Protein AF-A0A257JF75-F1 (afdb_monomer_lite)

Structure (mmCIF, N/CA/C/O backbone):
data_AF-A0A257JF75-F1
#
_entry.id   AF-A0A257JF75-F1
#
loop_
_atom_site.group_PDB
_atom_site.id
_atom_site.type_symbol
_atom_site.label_atom_id
_atom_site.label_alt_id
_atom_site.label_comp_id
_atom_site.label_asym_id
_atom_site.label_entity_id
_atom_site.label_seq_id
_atom_site.pdbx_PDB_ins_code
_atom_site.Cartn_x
_atom_site.Cartn_y
_atom_site.Cartn_z
_atom_site.occupancy
_atom_site.B_iso_or_equiv
_atom_site.auth_seq_id
_atom_site.auth_comp_id
_atom_site.auth_asym_id
_atom_site.auth_atom_id
_atom_site.pdbx_PDB_model_num
ATOM 1 N N . MET A 1 1 ? -31.091 33.908 12.632 1.00 46.59 1 MET A N 1
ATOM 2 C CA . MET A 1 1 ? -30.010 32.955 12.938 1.00 46.59 1 MET A CA 1
ATOM 3 C C . MET A 1 1 ? -30.654 31.590 13.005 1.00 46.59 1 MET A C 1
ATOM 5 O O . MET A 1 1 ? -31.355 31.307 13.962 1.00 46.59 1 MET A O 1
ATOM 9 N N . THR A 1 2 ? -30.574 30.839 11.915 1.00 43.75 2 THR A N 1
ATOM 10 C CA . THR A 1 2 ? -31.009 29.443 11.851 1.00 43.75 2 THR A CA 1
ATOM 11 C C . THR A 1 2 ? -29.825 28.595 12.285 1.00 43.75 2 THR A C 1
ATOM 13 O O . THR A 1 2 ? -28.840 28.519 11.557 1.00 43.75 2 THR A O 1
ATOM 16 N N . ASP A 1 3 ? -29.907 28.033 13.489 1.00 48.12 3 ASP A N 1
ATOM 17 C CA . ASP A 1 3 ? -28.997 26.986 13.944 1.00 48.12 3 ASP A CA 1
ATOM 18 C C . ASP A 1 3 ? -29.261 25.740 13.095 1.00 48.12 3 ASP A C 1
ATOM 20 O O . ASP A 1 3 ? -30.280 25.063 13.254 1.00 48.12 3 ASP A O 1
ATOM 24 N N . GLU A 1 4 ? -28.373 25.468 12.141 1.00 48.59 4 GLU A N 1
ATOM 25 C CA . GLU A 1 4 ? -28.354 24.182 11.454 1.00 48.59 4 GLU A CA 1
ATOM 26 C C . GLU A 1 4 ? -28.012 23.082 12.472 1.00 48.59 4 GLU A C 1
ATOM 28 O O . GLU A 1 4 ? -27.071 23.234 13.262 1.00 48.59 4 GLU A O 1
ATOM 33 N N . PRO A 1 5 ? -28.757 21.964 12.493 1.00 50.00 5 PRO A N 1
ATOM 34 C CA . PRO A 1 5 ? -28.427 20.851 13.361 1.00 50.00 5 PRO A CA 1
ATOM 35 C C . PRO A 1 5 ? -27.085 20.272 12.913 1.00 50.00 5 PRO A C 1
ATOM 37 O O . PRO A 1 5 ? -26.955 19.761 11.805 1.00 50.00 5 PRO A O 1
ATOM 40 N N . SER A 1 6 ? -26.088 20.352 13.797 1.00 49.84 6 SER A N 1
ATOM 41 C CA . SER A 1 6 ? -24.814 19.648 13.668 1.00 49.84 6 SER A CA 1
ATOM 42 C C . SER A 1 6 ? -25.093 18.160 13.434 1.00 49.84 6 SER A C 1
ATOM 44 O O . SER A 1 6 ? -25.426 17.422 14.367 1.00 49.84 6 SER A O 1
ATOM 46 N N . GLU A 1 7 ? -25.001 17.724 12.176 1.00 47.03 7 GLU A N 1
ATOM 47 C CA . GLU A 1 7 ? -25.018 16.313 11.810 1.00 47.03 7 GLU A CA 1
ATOM 48 C C . GLU A 1 7 ? -23.862 15.642 12.546 1.00 47.03 7 GLU A C 1
ATOM 50 O O . GLU A 1 7 ? -22.682 15.878 12.272 1.00 47.03 7 GLU A O 1
ATOM 55 N N . LYS A 1 8 ? -24.201 14.825 13.546 1.00 47.47 8 LYS A N 1
ATOM 56 C CA . LYS A 1 8 ? -23.214 13.971 14.196 1.00 47.47 8 LYS A CA 1
ATOM 57 C C . LYS A 1 8 ? -22.633 13.066 13.109 1.00 47.47 8 LYS A C 1
ATOM 59 O O . LYS A 1 8 ? -23.419 12.415 12.418 1.00 47.47 8 LYS A O 1
ATOM 64 N N . PRO A 1 9 ? -21.300 13.006 12.950 1.00 53.16 9 PRO A N 1
ATOM 65 C CA . PRO A 1 9 ? -20.694 12.193 11.910 1.00 53.16 9 PRO A CA 1
ATOM 66 C C . PRO A 1 9 ? -21.186 10.752 12.039 1.00 53.16 9 PRO A C 1
ATOM 68 O O . PRO A 1 9 ? -21.280 10.218 13.151 1.00 53.16 9 PRO A O 1
ATOM 71 N N . ALA A 1 10 ? -21.530 10.145 10.900 1.00 60.12 10 ALA A N 1
ATOM 72 C CA . ALA A 1 10 ? -21.971 8.760 10.839 1.00 60.12 10 ALA A CA 1
ATOM 73 C C . ALA A 1 10 ? -20.989 7.871 11.614 1.00 60.12 10 ALA A C 1
ATOM 75 O O . ALA A 1 10 ? -19.767 7.984 11.476 1.00 60.12 10 ALA A O 1
ATOM 76 N N . ARG A 1 11 ? -21.531 7.016 12.485 1.00 61.72 11 ARG A N 1
ATOM 77 C CA . ARG A 1 11 ? -20.733 6.147 13.351 1.00 61.72 11 ARG A CA 1
ATOM 78 C C . ARG A 1 11 ? -1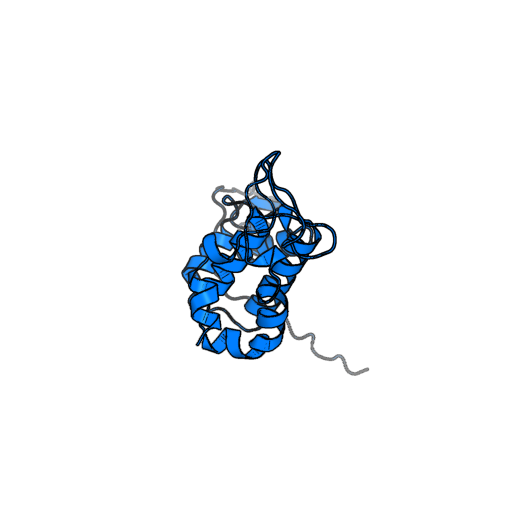9.921 5.211 12.452 1.00 61.72 11 ARG A C 1
ATOM 80 O O . ARG A 1 11 ? -20.513 4.453 11.687 1.00 61.72 11 ARG A O 1
ATOM 87 N N . LYS A 1 12 ? -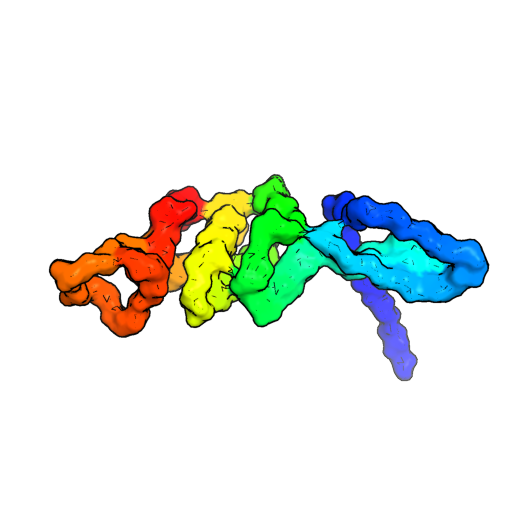18.587 5.292 12.514 1.00 66.69 12 LYS A N 1
ATOM 88 C CA . LYS A 1 12 ? -17.709 4.405 11.738 1.00 66.69 12 LYS A CA 1
ATOM 89 C C . LYS A 1 12 ? -18.046 2.934 12.047 1.00 66.69 12 LYS A C 1
ATOM 91 O O . LYS A 1 12 ? -18.327 2.631 13.212 1.00 66.69 12 LYS A O 1
ATOM 96 N N . PRO A 1 13 ? -18.021 2.036 11.045 1.00 70.44 13 PRO A N 1
ATOM 97 C CA . PRO A 1 13 ? -18.203 0.611 11.284 1.00 70.44 13 PRO A CA 1
ATOM 98 C C . PRO A 1 13 ? -17.115 0.092 12.234 1.00 70.44 13 PRO A C 1
ATOM 100 O O . PRO A 1 13 ? -15.938 0.401 12.056 1.00 70.44 13 PRO A O 1
ATOM 103 N N . ASP A 1 14 ? -17.508 -0.676 13.253 1.00 81.50 14 ASP A N 1
ATOM 104 C CA . ASP A 1 14 ? -16.561 -1.318 14.172 1.00 81.50 14 ASP A CA 1
ATOM 105 C C . ASP A 1 14 ? -15.934 -2.532 13.480 1.00 81.50 14 ASP A C 1
ATOM 107 O O . ASP A 1 14 ? -16.605 -3.536 13.250 1.00 81.50 14 ASP A O 1
ATOM 111 N N . ARG A 1 15 ? -14.641 -2.436 13.159 1.00 87.50 15 ARG A N 1
ATOM 112 C CA . ARG A 1 15 ? -13.860 -3.514 12.529 1.00 87.50 15 ARG A CA 1
ATOM 113 C C . ARG A 1 15 ? -13.386 -4.583 13.525 1.00 87.50 15 ARG A C 1
ATOM 115 O O . ARG A 1 15 ? -12.652 -5.489 13.149 1.00 87.50 15 ARG A O 1
ATOM 122 N N . GLY A 1 16 ? -13.776 -4.482 14.800 1.00 86.06 16 GLY A N 1
ATOM 123 C CA . GLY A 1 16 ? -13.513 -5.498 15.822 1.00 86.06 16 GLY A CA 1
ATOM 124 C C . GLY A 1 16 ? -12.146 -5.398 16.504 1.00 86.06 16 GLY A C 1
ATOM 125 O O . GLY A 1 16 ? -11.830 -6.233 17.350 1.00 86.06 16 GLY A O 1
ATOM 126 N N . PHE A 1 17 ? -11.340 -4.376 16.204 1.00 89.00 17 PHE A N 1
ATOM 127 C CA . PHE A 1 17 ? -10.050 -4.172 16.866 1.00 89.00 17 PHE A CA 1
ATOM 128 C C . PHE A 1 17 ? -10.221 -3.844 18.349 1.00 89.00 17 PHE A C 1
ATOM 130 O O . PHE A 1 17 ? -11.050 -3.010 18.727 1.00 89.00 17 PHE A O 1
ATOM 137 N N . ARG A 1 18 ? -9.419 -4.489 19.197 1.00 87.50 18 ARG A N 1
ATOM 138 C CA . ARG A 1 18 ? -9.381 -4.271 20.647 1.00 87.50 18 ARG A CA 1
ATOM 139 C C . ARG A 1 18 ? -7.924 -4.187 21.100 1.00 87.50 18 ARG A C 1
ATOM 141 O O . ARG A 1 18 ? -7.114 -4.943 20.568 1.00 87.50 18 ARG A O 1
ATOM 148 N N . PRO A 1 19 ? -7.581 -3.312 22.059 1.00 83.88 19 PRO A N 1
ATOM 149 C CA . PRO A 1 19 ? -6.217 -3.224 22.551 1.00 83.88 19 PRO A CA 1
ATOM 150 C C . PRO A 1 19 ? -5.821 -4.546 23.209 1.00 83.88 19 PRO A C 1
ATOM 152 O O . PRO A 1 19 ? -6.592 -5.143 23.960 1.00 83.88 19 PRO A O 1
ATOM 155 N N . SER A 1 20 ? -4.593 -4.984 22.957 1.00 83.12 20 SER A N 1
ATOM 156 C CA . SER A 1 20 ? -4.006 -6.159 23.617 1.00 83.12 20 SER A CA 1
ATOM 157 C C . SER A 1 20 ? -3.711 -5.933 25.108 1.00 83.12 20 SER A C 1
ATOM 159 O O . SER A 1 20 ? -3.451 -6.884 25.846 1.00 83.12 20 SER A O 1
ATOM 161 N N . VAL A 1 21 ? -3.761 -4.680 25.568 1.00 79.88 21 VAL A N 1
ATOM 162 C CA . VAL A 1 21 ? -3.482 -4.289 26.950 1.00 79.88 21 VAL A CA 1
ATOM 163 C C . VAL A 1 21 ? -4.780 -4.191 27.749 1.00 79.88 21 VAL A C 1
ATOM 165 O O . VAL A 1 21 ? -5.669 -3.407 27.421 1.00 79.88 21 VAL A O 1
ATOM 168 N N . ASN A 1 22 ? -4.848 -4.925 28.860 1.00 77.50 22 ASN A N 1
ATOM 169 C CA . ASN A 1 22 ? -5.899 -4.759 29.861 1.00 77.50 22 ASN A CA 1
ATOM 170 C C . ASN A 1 22 ? -5.624 -3.502 30.696 1.00 77.50 22 ASN A C 1
ATOM 172 O O . ASN A 1 22 ? -4.945 -3.559 31.722 1.00 77.50 22 ASN A O 1
ATOM 176 N N . TYR A 1 23 ? -6.129 -2.354 30.242 1.00 78.06 23 TYR A N 1
ATOM 177 C CA . TYR A 1 23 ? -6.069 -1.118 31.016 1.00 78.06 23 TYR A CA 1
ATOM 178 C C . TYR A 1 23 ? -7.174 -1.095 32.079 1.00 78.06 23 TYR A C 1
ATOM 180 O O . TYR A 1 23 ? -8.361 -1.141 31.755 1.00 78.06 23 TYR A O 1
ATOM 188 N N . ILE A 1 24 ? -6.782 -1.000 33.351 1.00 77.38 24 ILE A N 1
ATOM 189 C CA . ILE A 1 24 ? -7.700 -0.816 34.479 1.00 77.38 24 ILE A CA 1
ATOM 190 C C . ILE A 1 24 ? -7.573 0.633 34.937 1.00 77.38 24 ILE A C 1
ATOM 192 O O . ILE A 1 24 ? -6.522 1.051 35.427 1.00 77.38 24 ILE A O 1
ATOM 196 N N . GLN A 1 25 ? -8.644 1.405 34.765 1.00 75.94 25 GLN A N 1
ATOM 197 C CA . GLN A 1 25 ? -8.697 2.772 35.265 1.00 75.94 25 GLN A CA 1
ATOM 198 C C . GLN A 1 25 ? -8.704 2.751 36.806 1.00 75.94 25 GLN A C 1
ATOM 200 O O . GLN A 1 25 ? -9.521 2.030 37.383 1.00 75.94 25 GLN A O 1
ATOM 205 N N . PRO A 1 26 ? -7.831 3.522 37.488 1.00 76.75 26 PRO A N 1
ATOM 206 C CA . PRO A 1 26 ? -7.835 3.593 38.945 1.00 76.75 26 PRO A CA 1
ATOM 207 C C . PRO A 1 26 ? -9.199 4.027 39.482 1.00 76.75 26 PRO A C 1
ATOM 209 O O . PRO A 1 26 ? -9.820 4.953 38.951 1.00 76.75 26 PRO A O 1
ATOM 212 N N . GLU A 1 27 ? -9.652 3.370 40.546 1.00 69.50 27 GLU A N 1
ATOM 213 C CA . GLU A 1 27 ? -10.948 3.633 41.168 1.00 69.50 27 GLU A CA 1
ATOM 214 C C . GLU A 1 27 ? -11.051 5.105 41.614 1.00 69.50 27 GLU A C 1
ATOM 216 O O . GLU A 1 27 ? -10.132 5.657 42.219 1.00 69.50 27 GLU A O 1
ATOM 221 N N . GLY A 1 28 ? -12.145 5.780 41.244 1.00 69.00 28 GLY A N 1
ATOM 222 C CA . GLY A 1 28 ? -12.350 7.213 41.505 1.00 69.00 28 GLY A CA 1
ATOM 223 C C . GLY A 1 28 ? -11.698 8.173 40.497 1.00 69.00 28 GLY A C 1
ATOM 224 O O . GLY A 1 28 ? -11.904 9.386 40.588 1.00 69.00 28 GLY A O 1
ATOM 225 N N . SER A 1 29 ? -10.958 7.670 39.503 1.00 68.38 29 SER A N 1
ATOM 226 C CA . SER A 1 29 ? -10.410 8.499 38.427 1.00 68.38 29 SER A CA 1
ATOM 227 C C . SER A 1 29 ? -11.516 8.994 37.489 1.00 68.38 29 SER A C 1
ATOM 229 O O . SER A 1 29 ? -12.215 8.210 36.853 1.00 68.38 29 SER A O 1
ATOM 231 N N . LYS A 1 30 ? -11.634 10.320 37.357 1.00 70.31 30 LYS A N 1
ATOM 232 C CA . LYS A 1 30 ? -12.393 10.992 36.281 1.00 70.31 30 LYS A CA 1
ATOM 233 C C . LYS A 1 30 ? -11.517 11.304 35.060 1.00 70.31 30 LYS A C 1
ATOM 235 O O . LYS A 1 30 ? -11.934 12.044 34.173 1.00 70.31 30 LYS A O 1
ATOM 240 N N . GLY A 1 31 ? -10.271 10.827 35.057 1.00 74.38 31 GLY A N 1
ATOM 241 C CA . GLY A 1 31 ? -9.300 11.127 34.012 1.00 74.38 31 GLY A CA 1
ATOM 242 C C . GLY A 1 31 ? -9.662 10.467 32.684 1.00 74.38 31 GLY A C 1
ATOM 243 O O . GLY A 1 31 ? -10.245 9.386 32.656 1.00 74.38 31 GLY A O 1
ATOM 244 N N . LYS A 1 32 ? -9.280 11.113 31.582 1.00 82.69 32 LYS A N 1
ATOM 245 C CA . LYS A 1 32 ? -9.260 10.495 30.255 1.00 82.69 32 LYS A CA 1
ATOM 246 C C . LYS A 1 32 ? -7.888 9.880 30.040 1.00 82.69 32 LYS A C 1
ATOM 248 O O . LYS A 1 32 ? -6.885 10.583 30.156 1.00 82.69 32 LYS A O 1
ATOM 253 N N . SER A 1 33 ? -7.842 8.594 29.724 1.00 85.81 33 SER A N 1
ATOM 254 C CA . SER A 1 33 ? -6.594 7.901 29.406 1.00 85.81 33 SER A CA 1
ATOM 255 C C . SER A 1 33 ? -6.575 7.504 27.943 1.00 85.81 33 SER A C 1
ATOM 257 O O . SER A 1 33 ? -7.562 6.994 27.422 1.00 85.81 33 SER A O 1
ATOM 259 N N . LEU A 1 34 ? -5.445 7.758 27.288 1.00 88.62 34 LEU A N 1
ATOM 260 C CA . LEU A 1 34 ? -5.224 7.428 25.888 1.00 88.62 34 LEU A CA 1
ATOM 261 C C . LEU A 1 34 ? -4.286 6.223 25.807 1.00 88.62 34 LEU A C 1
ATOM 263 O O . LEU A 1 34 ? -3.208 6.236 26.399 1.00 88.62 34 LEU A O 1
ATOM 267 N N . VAL A 1 35 ? -4.702 5.193 25.079 1.00 86.56 35 VAL A N 1
ATOM 268 C CA . VAL A 1 35 ? -3.937 3.965 24.857 1.00 86.56 35 VAL A CA 1
ATOM 269 C C . VAL A 1 35 ? -3.635 3.861 23.368 1.00 86.56 35 VAL A C 1
ATOM 271 O O . VAL A 1 35 ? -4.552 3.831 22.548 1.00 86.56 35 VAL A O 1
ATOM 274 N N . LEU A 1 36 ? -2.346 3.832 23.023 1.00 87.12 36 LEU A N 1
ATOM 275 C CA . LEU A 1 36 ? -1.864 3.658 21.654 1.00 87.12 36 LEU A CA 1
ATOM 276 C C . LEU A 1 36 ? -1.247 2.268 21.534 1.00 87.12 36 LEU A C 1
ATOM 278 O O . LEU A 1 36 ? -0.318 1.930 22.266 1.00 87.12 36 LEU A O 1
ATOM 282 N N . THR A 1 37 ? -1.773 1.469 20.615 1.00 87.19 37 THR A N 1
ATOM 283 C CA . THR A 1 37 ? -1.341 0.089 20.352 1.00 87.19 37 THR A CA 1
ATOM 284 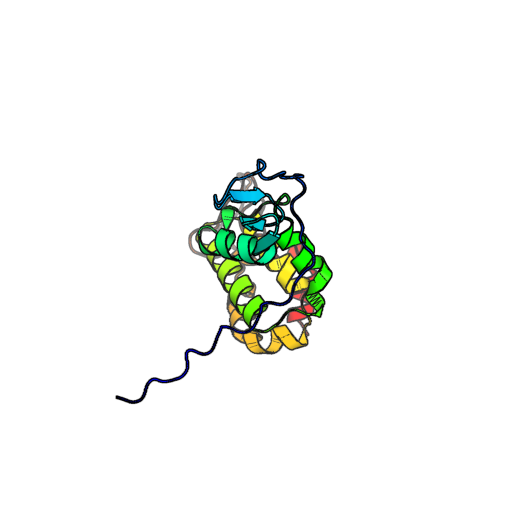C C . THR A 1 37 ? -1.380 -0.187 18.846 1.00 87.19 37 THR A C 1
ATOM 286 O O . THR A 1 37 ? -2.010 0.582 18.118 1.00 87.19 37 THR A O 1
ATOM 289 N N . PRO A 1 38 ? -0.763 -1.273 18.343 1.00 84.31 38 PRO A N 1
ATOM 290 C CA . PRO A 1 38 ? -0.891 -1.660 16.935 1.00 84.31 38 PRO A CA 1
ATOM 291 C C . PRO A 1 38 ? -2.342 -1.889 16.479 1.00 84.31 38 PRO A C 1
ATOM 293 O O . PRO A 1 38 ? -2.631 -1.803 15.289 1.00 84.31 38 PRO A O 1
ATOM 296 N N . GLU A 1 39 ? -3.258 -2.177 17.410 1.00 88.25 39 GLU A N 1
ATOM 297 C CA . GLU A 1 39 ? -4.692 -2.324 17.141 1.00 88.25 39 GLU A CA 1
ATOM 298 C C . GLU A 1 39 ? -5.437 -0.985 16.982 1.00 88.25 39 GLU A C 1
ATOM 300 O O . GLU A 1 39 ? -6.586 -0.978 16.536 1.00 88.25 39 GLU A O 1
ATOM 305 N N . GLY A 1 40 ? -4.805 0.140 17.329 1.00 88.00 40 GLY A N 1
ATOM 306 C CA . GLY A 1 40 ? -5.373 1.478 17.189 1.00 88.00 40 GLY A CA 1
ATOM 307 C C . GLY A 1 40 ? -5.155 2.386 18.399 1.00 88.00 40 GLY A C 1
ATOM 308 O O . GLY A 1 40 ? -4.349 2.124 19.299 1.00 88.00 40 GLY A O 1
ATOM 309 N N . ILE A 1 41 ? -5.910 3.482 18.394 1.00 89.19 41 ILE A N 1
ATOM 310 C CA . ILE A 1 41 ? -5.951 4.520 19.418 1.00 89.19 41 ILE A CA 1
ATOM 311 C C . ILE A 1 41 ? -7.289 4.425 20.151 1.00 89.19 41 ILE A C 1
ATOM 313 O O . ILE A 1 41 ? -8.359 4.624 19.565 1.00 89.19 41 ILE A O 1
ATOM 317 N N . PHE A 1 42 ? -7.217 4.171 21.454 1.00 89.75 42 PHE A N 1
ATOM 318 C CA . PHE A 1 42 ? -8.374 3.969 22.319 1.00 89.75 42 PHE A CA 1
ATOM 319 C C . PHE A 1 42 ? -8.376 4.994 23.453 1.00 89.75 42 PHE A C 1
ATOM 321 O O . PHE A 1 42 ? -7.331 5.290 24.033 1.00 89.75 42 PHE A O 1
ATOM 328 N N . ALA A 1 43 ? -9.550 5.522 23.789 1.00 89.88 43 ALA A N 1
ATOM 329 C CA . ALA A 1 43 ? -9.750 6.361 24.963 1.00 89.88 43 ALA A CA 1
ATOM 330 C C . ALA A 1 43 ? -10.571 5.627 26.021 1.00 89.88 43 ALA A C 1
ATOM 332 O O . ALA A 1 43 ? -11.626 5.067 25.721 1.00 89.88 43 ALA A O 1
ATOM 333 N N . TYR A 1 44 ? -10.093 5.683 27.261 1.00 86.44 44 TYR A N 1
ATOM 334 C CA . TYR A 1 44 ? -10.787 5.195 28.444 1.00 86.44 44 TYR A CA 1
ATOM 335 C C . TYR A 1 44 ? -11.283 6.380 29.270 1.00 86.44 44 TYR A C 1
ATOM 337 O O . TYR A 1 44 ? -10.494 7.237 29.677 1.00 86.44 44 TYR A O 1
ATOM 345 N N . GLU A 1 45 ? -12.590 6.423 29.516 1.00 84.94 45 GLU A N 1
ATOM 346 C CA . GLU A 1 45 ? -13.245 7.428 30.353 1.00 84.94 45 GLU A CA 1
ATOM 347 C C . GLU A 1 45 ? -14.365 6.764 31.162 1.00 84.94 45 GLU A C 1
ATOM 349 O O . GLU A 1 45 ? -15.252 6.123 30.599 1.00 84.94 45 GLU A O 1
ATOM 354 N N . GLY A 1 46 ? -14.322 6.892 32.492 1.00 77.44 46 GLY A N 1
ATOM 355 C CA . GLY A 1 46 ? -15.358 6.348 33.378 1.00 77.44 46 GLY A CA 1
ATOM 356 C C . GLY A 1 46 ? -15.525 4.827 33.281 1.00 77.44 46 GLY A C 1
ATOM 357 O O . GLY A 1 46 ? -16.640 4.330 33.403 1.00 77.44 46 GLY A O 1
ATOM 358 N N . GLY A 1 47 ? -14.441 4.092 33.008 1.00 76.81 47 GLY A N 1
ATOM 359 C CA . GLY A 1 47 ? -14.464 2.638 32.811 1.00 76.81 47 GLY A CA 1
ATOM 360 C C . GLY A 1 47 ? -14.971 2.167 31.440 1.00 76.81 47 GLY A C 1
ATOM 361 O O . GLY A 1 47 ? -14.945 0.968 31.174 1.00 76.81 47 GLY A O 1
ATOM 362 N N . ALA A 1 48 ? -15.387 3.074 30.550 1.00 82.62 48 ALA A N 1
ATOM 363 C CA . ALA A 1 48 ? -15.777 2.742 29.183 1.00 82.62 48 ALA A CA 1
ATOM 364 C C . ALA A 1 48 ? -14.618 2.977 28.203 1.00 82.62 48 ALA A C 1
ATOM 366 O O . ALA A 1 48 ? -13.959 4.017 28.242 1.00 82.62 48 ALA A O 1
ATOM 367 N N . MET A 1 49 ? -14.398 2.020 27.298 1.00 85.50 49 MET A N 1
ATOM 368 C CA . MET A 1 49 ? -13.449 2.154 26.193 1.00 85.50 49 MET A CA 1
ATOM 369 C C . MET A 1 49 ? -14.161 2.669 24.939 1.00 85.50 49 MET A C 1
ATOM 371 O O . MET A 1 49 ? -15.208 2.153 24.548 1.00 85.50 49 MET A O 1
ATOM 375 N N . THR A 1 50 ? -13.554 3.645 24.274 1.00 88.00 50 THR A N 1
ATOM 376 C CA . THR A 1 50 ? -13.998 4.177 22.983 1.00 88.00 50 THR A CA 1
ATOM 377 C C . THR A 1 50 ? -12.864 4.123 21.966 1.00 88.00 50 THR A C 1
ATOM 379 O O . THR A 1 50 ? -11.721 4.456 22.277 1.00 88.00 50 THR A O 1
ATOM 382 N N . THR A 1 51 ? -13.167 3.692 20.743 1.00 89.38 51 THR A N 1
ATOM 383 C CA . THR A 1 51 ? -12.196 3.672 19.641 1.00 89.38 51 THR A CA 1
ATOM 384 C C . THR A 1 51 ? -12.144 5.053 18.995 1.00 89.38 51 THR A C 1
ATOM 386 O O . THR A 1 51 ? -13.156 5.527 18.482 1.00 89.38 51 THR A O 1
ATOM 389 N N . ILE A 1 52 ? -10.979 5.704 19.031 1.00 88.62 52 ILE A N 1
ATOM 390 C CA . ILE A 1 52 ? -10.754 6.993 18.354 1.00 88.62 52 ILE A CA 1
ATOM 391 C C . ILE A 1 52 ? -10.360 6.749 16.896 1.00 88.62 52 ILE A C 1
ATOM 393 O O . ILE A 1 52 ? -10.914 7.363 15.986 1.00 88.62 52 ILE A O 1
ATOM 397 N N . ALA A 1 53 ? -9.406 5.846 16.689 1.00 88.50 53 ALA A N 1
ATOM 398 C CA . ALA A 1 53 ? -8.950 5.393 15.384 1.00 88.50 53 ALA A CA 1
ATOM 399 C C . ALA A 1 53 ? -8.594 3.916 15.516 1.00 88.50 53 ALA A C 1
ATOM 401 O O . ALA A 1 53 ? -7.851 3.552 16.425 1.00 88.50 53 ALA A O 1
ATOM 402 N N . ASP A 1 54 ? -9.134 3.063 14.658 1.00 91.81 54 ASP A N 1
ATOM 403 C CA . ASP A 1 54 ? -8.738 1.656 14.653 1.00 91.81 54 ASP A CA 1
ATOM 404 C C . ASP A 1 54 ? -7.432 1.436 13.870 1.00 91.81 54 ASP A C 1
ATOM 406 O O . ASP A 1 54 ? -6.833 2.380 13.349 1.00 91.81 54 ASP A O 1
ATOM 410 N N . ALA A 1 55 ? -6.962 0.190 13.797 1.00 92.06 55 ALA A N 1
ATOM 411 C CA . ALA A 1 55 ? -5.712 -0.137 13.116 1.00 92.06 55 ALA A CA 1
ATOM 412 C C . ALA A 1 55 ? -5.705 0.267 11.629 1.00 92.06 55 ALA A C 1
ATOM 414 O O . ALA A 1 55 ? -4.648 0.610 11.103 1.00 92.06 55 ALA A O 1
ATOM 415 N N . VAL A 1 56 ? -6.860 0.244 10.952 1.00 93.69 56 VAL A N 1
ATOM 416 C CA . VAL A 1 56 ? -6.992 0.631 9.537 1.00 93.69 56 VAL A CA 1
ATOM 417 C C . VAL A 1 56 ? -6.919 2.147 9.388 1.00 93.69 56 VAL A C 1
ATOM 419 O O . VAL A 1 56 ? -6.200 2.648 8.525 1.00 93.69 56 VAL A O 1
ATOM 422 N N . ASP A 1 57 ? -7.618 2.890 10.248 1.00 92.31 57 ASP A N 1
ATOM 423 C CA . ASP A 1 57 ? -7.511 4.350 10.297 1.00 92.31 57 ASP A CA 1
ATOM 424 C C . ASP A 1 57 ? -6.070 4.787 10.594 1.00 92.31 57 ASP A C 1
ATOM 426 O O . ASP A 1 57 ? -5.547 5.693 9.943 1.00 92.31 57 ASP A O 1
ATOM 430 N N . PHE A 1 58 ? -5.423 4.121 11.553 1.00 89.88 58 PHE A N 1
ATOM 431 C CA . PHE A 1 58 ? -4.033 4.375 11.913 1.00 89.88 58 PHE A CA 1
ATOM 432 C C . PHE A 1 58 ? -3.096 4.085 10.740 1.00 89.88 58 PHE A C 1
ATOM 434 O O . PHE A 1 58 ? -2.307 4.949 10.372 1.00 89.88 58 PHE A O 1
ATOM 441 N N . PHE A 1 59 ? -3.242 2.926 10.090 1.00 93.88 59 PHE A N 1
ATOM 442 C CA . PHE A 1 59 ? -2.484 2.581 8.890 1.00 93.88 59 PHE A CA 1
ATOM 443 C C . PHE A 1 59 ? -2.614 3.657 7.806 1.00 93.88 59 PHE A C 1
ATOM 445 O O . PHE A 1 59 ? -1.600 4.137 7.298 1.00 93.88 59 PHE A O 1
ATOM 452 N N . TRP A 1 60 ? -3.842 4.081 7.486 1.00 94.88 60 TRP A N 1
ATOM 453 C CA . TRP A 1 60 ? -4.063 5.110 6.472 1.00 94.88 60 TRP A CA 1
ATOM 454 C C . TRP A 1 60 ? -3.452 6.456 6.855 1.00 94.88 60 TRP A C 1
ATOM 456 O O . TRP A 1 60 ? -2.894 7.126 5.989 1.00 94.88 60 TRP A O 1
ATOM 466 N N . ALA A 1 61 ? -3.524 6.846 8.129 1.00 92.00 61 ALA A N 1
ATOM 467 C CA . ALA A 1 61 ? -2.883 8.062 8.617 1.00 92.00 61 ALA A CA 1
ATOM 468 C C . ALA A 1 61 ? -1.351 7.985 8.497 1.00 92.00 61 ALA A C 1
ATOM 470 O O . ALA A 1 61 ? -0.730 8.939 8.029 1.00 92.00 61 ALA A O 1
ATOM 471 N N . THR A 1 62 ? -0.758 6.843 8.852 1.00 91.19 62 THR A N 1
ATOM 472 C CA . THR A 1 62 ? 0.683 6.584 8.745 1.00 91.19 62 THR A CA 1
ATOM 473 C C . THR A 1 62 ? 1.163 6.690 7.300 1.00 91.19 62 THR A C 1
ATOM 475 O O . THR A 1 62 ? 2.022 7.515 7.004 1.00 91.19 62 THR A O 1
ATOM 478 N N . VAL A 1 63 ? 0.572 5.937 6.365 1.00 94.00 63 VAL A N 1
ATOM 479 C CA . VAL A 1 63 ? 1.044 5.945 4.966 1.00 94.00 63 VAL A CA 1
ATOM 480 C C . VAL A 1 63 ? 0.723 7.245 4.224 1.00 94.00 63 VAL A C 1
ATOM 482 O O . VAL A 1 63 ? 1.390 7.567 3.242 1.00 94.00 63 VAL A O 1
ATOM 485 N N . ALA A 1 64 ? -0.281 8.003 4.681 1.00 93.38 64 ALA A N 1
ATOM 486 C CA . ALA A 1 64 ? -0.552 9.347 4.177 1.00 93.38 64 ALA A CA 1
ATOM 487 C C . ALA A 1 64 ? 0.481 10.376 4.664 1.00 93.38 64 ALA A C 1
ATOM 489 O O . ALA A 1 64 ? 0.763 11.329 3.939 1.00 93.38 64 ALA A O 1
ATOM 490 N N . HIS A 1 65 ? 1.033 10.196 5.869 1.00 92.69 65 HIS A N 1
ATOM 491 C CA . HIS A 1 65 ? 2.117 11.027 6.390 1.00 92.69 65 HIS A CA 1
ATOM 492 C C . HIS A 1 65 ? 3.455 10.687 5.724 1.00 92.69 65 HIS A C 1
ATOM 494 O O . HIS A 1 65 ? 4.100 11.567 5.154 1.00 92.69 65 HIS A O 1
ATOM 500 N N . ASP A 1 66 ? 3.840 9.409 5.753 1.00 93.44 66 ASP A N 1
ATOM 501 C CA . ASP A 1 66 ? 5.020 8.883 5.073 1.00 93.44 66 ASP A CA 1
ATOM 502 C C . ASP A 1 66 ? 4.736 7.465 4.530 1.00 93.44 66 ASP A C 1
ATOM 504 O O . ASP A 1 66 ? 4.616 6.508 5.302 1.00 93.44 66 ASP A O 1
ATOM 508 N N . PRO A 1 67 ? 4.688 7.281 3.194 1.00 92.88 67 PRO A N 1
ATOM 509 C CA . PRO A 1 67 ? 4.512 5.981 2.545 1.00 92.88 67 PRO A CA 1
ATOM 510 C C . PRO A 1 67 ? 5.442 4.863 3.035 1.00 92.88 67 PRO A C 1
ATOM 512 O O . PRO A 1 67 ? 5.108 3.688 2.870 1.00 92.88 67 PRO A O 1
ATOM 515 N N . ARG A 1 68 ? 6.608 5.217 3.589 1.00 91.94 68 ARG A N 1
ATOM 516 C CA . ARG A 1 68 ? 7.667 4.297 4.034 1.00 91.94 68 ARG A CA 1
ATOM 517 C C . ARG A 1 68 ? 7.454 3.762 5.444 1.00 91.94 68 ARG A C 1
ATOM 519 O O . ARG A 1 68 ? 8.077 2.773 5.812 1.00 91.94 68 ARG A O 1
ATOM 526 N N . GLU A 1 69 ? 6.594 4.399 6.235 1.00 89.38 69 GLU A N 1
ATOM 527 C CA . GLU A 1 69 ? 6.313 3.974 7.612 1.00 89.38 69 GLU A CA 1
ATOM 528 C C . GLU A 1 69 ? 5.417 2.726 7.683 1.00 89.38 69 GLU A C 1
ATOM 530 O O . GLU A 1 69 ? 5.233 2.138 8.75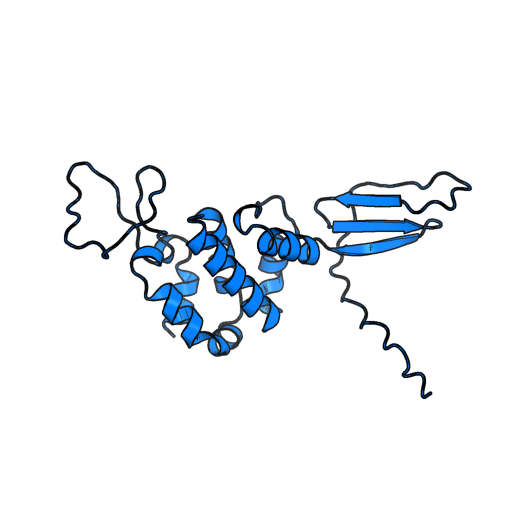4 1.00 89.38 69 GLU A O 1
ATOM 535 N N . TRP A 1 70 ? 4.908 2.268 6.533 1.00 85.75 70 TRP A N 1
ATOM 536 C CA . TRP A 1 70 ? 4.299 0.949 6.413 1.00 85.75 70 TRP A CA 1
ATOM 537 C C . TRP A 1 70 ? 5.265 -0.137 6.916 1.00 85.75 70 TRP A C 1
ATOM 539 O O . TRP A 1 70 ? 6.432 -0.207 6.530 1.00 85.75 70 TRP A O 1
ATOM 549 N N . ASN A 1 71 ? 4.752 -1.035 7.752 1.00 83.06 71 ASN A N 1
ATOM 550 C CA . ASN A 1 71 ? 5.458 -2.239 8.161 1.00 83.06 71 ASN A CA 1
ATOM 551 C C . ASN A 1 71 ? 4.465 -3.375 8.434 1.00 83.06 71 ASN A C 1
ATOM 553 O O . ASN A 1 71 ? 3.298 -3.135 8.741 1.00 83.06 71 ASN A O 1
ATOM 557 N N . THR A 1 72 ? 4.953 -4.615 8.388 1.00 73.44 72 THR A N 1
ATOM 558 C CA . THR A 1 72 ? 4.154 -5.832 8.619 1.00 73.44 72 THR A CA 1
ATOM 559 C C . THR A 1 72 ? 3.627 -5.968 10.051 1.00 73.44 72 THR A C 1
ATOM 561 O O . THR A 1 72 ? 2.885 -6.895 10.334 1.00 73.44 72 THR A O 1
ATOM 564 N N . GLY A 1 73 ? 4.036 -5.101 10.981 1.00 76.94 73 GLY A N 1
ATOM 565 C CA . GLY A 1 73 ? 3.475 -5.047 12.332 1.00 76.94 73 GLY A CA 1
ATOM 566 C C . GLY A 1 73 ? 2.179 -4.236 12.418 1.00 76.94 73 GLY A C 1
ATOM 567 O O . GLY A 1 73 ? 1.493 -4.293 13.441 1.00 76.94 73 GLY A O 1
ATOM 568 N N . LEU A 1 74 ? 1.825 -3.483 11.370 1.00 80.88 74 LEU A N 1
ATOM 569 C CA . LEU A 1 74 ? 0.583 -2.718 11.313 1.00 80.88 74 LEU A CA 1
ATOM 570 C C . LEU A 1 74 ? -0.583 -3.638 10.948 1.00 80.88 74 LEU A C 1
ATOM 572 O O . LEU A 1 74 ? -0.839 -3.902 9.774 1.00 80.88 74 LEU A O 1
ATOM 576 N N . ARG A 1 75 ? -1.353 -4.049 11.960 1.00 88.81 75 ARG A N 1
ATOM 577 C CA . ARG A 1 75 ? -2.529 -4.923 11.793 1.00 88.81 75 ARG A CA 1
ATOM 578 C C . ARG A 1 75 ? -3.587 -4.378 10.833 1.00 88.81 75 ARG A C 1
ATOM 580 O O . ARG A 1 75 ? -4.367 -5.149 10.287 1.00 88.81 75 ARG A O 1
ATOM 587 N N . GLY A 1 76 ? -3.617 -3.062 10.620 1.00 91.81 76 GLY A N 1
ATOM 588 C CA . GLY A 1 76 ? -4.507 -2.437 9.645 1.00 91.81 76 GLY A CA 1
ATOM 589 C C . GLY A 1 76 ? -4.262 -2.926 8.220 1.00 91.81 76 GLY A C 1
ATOM 590 O O . GLY A 1 76 ? -5.222 -3.156 7.496 1.00 91.81 76 GLY A O 1
ATOM 591 N N . TYR A 1 77 ? -3.002 -3.137 7.826 1.00 93.69 77 TYR A N 1
ATOM 592 C CA . TYR A 1 77 ? -2.682 -3.623 6.482 1.00 93.69 77 TYR A CA 1
ATOM 593 C C . TYR A 1 77 ? -3.121 -5.077 6.274 1.00 93.69 77 TYR A C 1
ATOM 595 O O . TYR A 1 77 ? -3.718 -5.390 5.247 1.00 93.69 77 TYR A O 1
ATOM 603 N N . ASP A 1 78 ? -2.882 -5.946 7.258 1.00 92.75 78 ASP A N 1
ATOM 604 C CA . ASP A 1 78 ? -3.311 -7.348 7.186 1.00 92.75 78 ASP A CA 1
ATOM 605 C C . ASP A 1 78 ? -4.838 -7.447 7.100 1.00 92.75 78 ASP A C 1
ATOM 607 O O . ASP A 1 78 ? -5.367 -8.148 6.240 1.00 92.75 78 ASP A O 1
ATOM 611 N N . TRP A 1 79 ? -5.551 -6.653 7.907 1.00 93.88 79 TRP A N 1
ATOM 612 C CA . TRP A 1 79 ? -7.010 -6.579 7.842 1.00 93.88 79 TRP A CA 1
ATOM 613 C C . TRP A 1 79 ? -7.503 -6.117 6.469 1.00 93.88 79 TRP A C 1
ATOM 615 O O . TRP A 1 79 ? -8.436 -6.709 5.931 1.00 93.88 79 TRP A O 1
ATOM 625 N N . LEU A 1 80 ? -6.869 -5.092 5.883 1.00 95.19 80 LEU A N 1
ATOM 626 C CA . LEU A 1 80 ? -7.207 -4.609 4.540 1.00 95.19 80 LEU A CA 1
ATOM 627 C C . LEU A 1 80 ? -7.027 -5.711 3.491 1.00 95.19 80 LEU A C 1
ATOM 629 O O . LEU A 1 80 ? -7.890 -5.874 2.636 1.00 95.19 80 LEU A O 1
ATOM 633 N N . LEU A 1 81 ? -5.954 -6.504 3.568 1.00 95.25 81 LEU A N 1
ATOM 634 C CA . LEU A 1 81 ? -5.762 -7.641 2.664 1.00 95.25 81 LEU A CA 1
ATOM 635 C C . LEU A 1 81 ? -6.835 -8.722 2.843 1.00 95.25 81 LEU A C 1
ATOM 637 O O . LEU A 1 81 ? -7.352 -9.227 1.847 1.00 95.25 81 LEU A O 1
ATOM 641 N N . GLU A 1 82 ? -7.182 -9.065 4.084 1.00 95.44 82 GLU A N 1
ATOM 642 C CA . GLU A 1 82 ? -8.207 -10.071 4.397 1.00 95.44 82 GLU A CA 1
ATOM 643 C C . GLU A 1 82 ? -9.611 -9.649 3.935 1.00 95.44 82 GLU A C 1
ATOM 645 O O . GLU A 1 82 ? -10.398 -10.494 3.510 1.00 95.44 82 GLU A O 1
ATOM 650 N N . HIS A 1 83 ? -9.903 -8.347 3.962 1.00 96.19 83 HIS A N 1
ATOM 651 C CA . HIS A 1 83 ? -11.209 -7.771 3.619 1.00 96.19 83 HIS A CA 1
ATOM 652 C C . HIS A 1 83 ? -11.190 -7.030 2.277 1.00 96.19 83 HIS A C 1
ATOM 654 O O . HIS A 1 83 ? -12.077 -6.230 1.987 1.00 96.19 83 HIS A O 1
ATOM 660 N N . ALA A 1 84 ? -10.200 -7.297 1.419 1.00 96.81 84 ALA A N 1
ATOM 661 C CA . ALA A 1 84 ? -10.035 -6.574 0.158 1.00 96.81 84 ALA A CA 1
ATOM 662 C C . ALA A 1 84 ? -11.236 -6.723 -0.791 1.00 96.81 84 ALA A C 1
ATOM 664 O O . ALA A 1 84 ? -11.440 -5.871 -1.654 1.00 96.81 84 ALA A O 1
ATOM 665 N N . ALA A 1 85 ? -12.036 -7.784 -0.635 1.00 95.44 85 ALA A N 1
ATOM 666 C CA . ALA A 1 85 ? -13.276 -7.991 -1.381 1.00 95.44 85 ALA A CA 1
ATOM 667 C C . ALA A 1 85 ? -14.343 -6.918 -1.092 1.00 95.44 85 ALA A C 1
ATOM 669 O O . ALA A 1 85 ? -15.145 -6.623 -1.977 1.00 95.44 85 ALA A O 1
ATOM 670 N N . ASP A 1 86 ? -14.306 -6.321 0.102 1.00 95.00 86 ASP A N 1
ATOM 671 C CA . ASP A 1 86 ? -15.230 -5.279 0.564 1.00 95.00 86 ASP A CA 1
ATOM 672 C C . ASP A 1 86 ? -14.679 -3.859 0.344 1.00 95.00 86 ASP A C 1
ATOM 674 O O . ASP A 1 86 ? -15.306 -2.882 0.756 1.00 95.00 86 ASP A O 1
ATOM 678 N N . ALA A 1 87 ? -13.505 -3.733 -0.287 1.00 95.81 87 ALA A N 1
ATOM 679 C CA . ALA A 1 87 ? -12.872 -2.447 -0.549 1.00 95.81 87 ALA A CA 1
ATOM 680 C C . ALA A 1 87 ? -13.759 -1.540 -1.413 1.00 95.81 87 ALA A C 1
ATOM 682 O O . ALA A 1 87 ? -14.485 -1.996 -2.303 1.00 95.81 87 ALA A O 1
ATOM 683 N N . ASP A 1 88 ? -13.645 -0.232 -1.193 1.00 95.25 88 ASP A N 1
ATOM 684 C CA . ASP A 1 88 ? -14.422 0.771 -1.914 1.00 95.25 88 ASP A CA 1
ATOM 685 C C . ASP A 1 88 ? -13.558 1.713 -2.779 1.00 95.25 88 ASP A C 1
ATOM 687 O O . ASP A 1 88 ? -12.348 1.553 -2.967 1.00 95.25 88 ASP A O 1
ATOM 691 N N . ARG A 1 89 ? -14.202 2.722 -3.378 1.00 94.81 89 ARG A N 1
ATOM 692 C CA . ARG A 1 89 ? -13.527 3.711 -4.236 1.00 94.81 89 ARG A CA 1
ATOM 693 C C . ARG A 1 89 ? -12.523 4.567 -3.462 1.00 94.81 89 ARG A C 1
ATOM 695 O O . ARG A 1 89 ? -11.527 5.006 -4.038 1.00 94.81 89 ARG A O 1
ATOM 702 N N . GLU A 1 90 ? -12.785 4.829 -2.188 1.00 94.88 90 GLU A N 1
ATOM 703 C CA . GLU A 1 90 ? -11.889 5.592 -1.328 1.00 94.88 90 GLU A CA 1
ATOM 704 C C . GLU A 1 90 ? -10.641 4.765 -0.988 1.00 94.88 90 GLU A C 1
ATOM 706 O O . GLU A 1 90 ? -9.533 5.305 -1.039 1.00 94.88 90 GLU A O 1
ATOM 711 N N . ASP A 1 91 ? -10.782 3.457 -0.762 1.00 95.94 91 ASP A N 1
ATOM 712 C CA . ASP A 1 91 ? -9.649 2.542 -0.590 1.00 95.94 91 ASP A CA 1
ATOM 713 C C . ASP A 1 91 ? -8.749 2.516 -1.830 1.00 95.94 91 ASP A C 1
ATOM 715 O O . ASP A 1 91 ? -7.527 2.646 -1.708 1.00 95.94 91 ASP A O 1
ATOM 719 N N . VAL A 1 92 ? -9.323 2.435 -3.038 1.00 96.81 92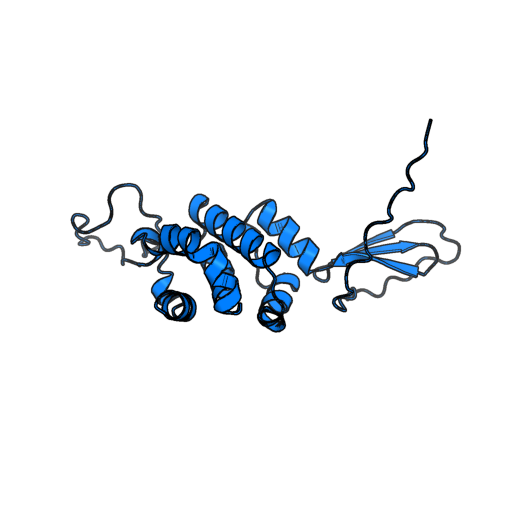 VAL A N 1
ATOM 720 C CA . VAL A 1 92 ? -8.548 2.538 -4.291 1.00 96.81 92 VAL A CA 1
ATOM 721 C C . VAL A 1 92 ? -7.803 3.868 -4.353 1.00 96.81 92 VAL A C 1
ATOM 723 O O . VAL A 1 92 ? -6.594 3.899 -4.601 1.00 96.81 92 VAL A O 1
ATOM 726 N N . ARG A 1 93 ? -8.498 4.983 -4.096 1.00 96.62 93 ARG A N 1
ATOM 727 C CA . ARG A 1 93 ? -7.910 6.325 -4.163 1.00 96.62 93 ARG A CA 1
ATOM 728 C C . ARG A 1 93 ? -6.730 6.474 -3.200 1.00 96.62 93 ARG A C 1
ATOM 730 O O . ARG A 1 93 ? -5.687 6.996 -3.609 1.00 96.62 93 ARG A O 1
ATOM 737 N N . ARG A 1 94 ? -6.883 6.020 -1.951 1.00 97.00 94 ARG A N 1
ATOM 738 C CA . ARG A 1 94 ? -5.829 6.040 -0.922 1.00 97.00 94 ARG A CA 1
ATOM 739 C C . ARG A 1 94 ? -4.660 5.144 -1.299 1.00 97.00 94 ARG A C 1
ATOM 741 O O . ARG A 1 94 ? -3.518 5.589 -1.228 1.00 97.00 94 ARG A O 1
ATOM 748 N N . THR A 1 95 ? -4.936 3.933 -1.776 1.00 97.94 95 THR A N 1
ATOM 749 C CA . THR A 1 95 ? -3.894 2.972 -2.167 1.00 97.94 95 THR A CA 1
ATOM 750 C C . THR A 1 95 ? -3.076 3.474 -3.353 1.00 97.94 95 THR A C 1
ATOM 752 O O . THR A 1 95 ? -1.854 3.357 -3.352 1.00 97.94 95 THR A O 1
ATOM 755 N N . LEU A 1 96 ? -3.716 4.098 -4.347 1.00 97.19 96 LEU A N 1
ATOM 756 C CA . LEU A 1 96 ? -3.007 4.716 -5.469 1.00 97.19 96 LEU A CA 1
ATOM 757 C C . LEU A 1 96 ? -2.156 5.912 -5.027 1.00 97.19 96 LEU A C 1
ATOM 759 O O . LEU A 1 96 ? -1.028 6.053 -5.490 1.00 97.19 96 LEU A O 1
ATOM 763 N N . GLY A 1 97 ? -2.659 6.744 -4.106 1.00 97.19 97 GLY A N 1
ATOM 764 C CA . GLY A 1 97 ? -1.866 7.826 -3.512 1.00 97.19 97 GLY A CA 1
ATOM 765 C C . GLY A 1 97 ? -0.646 7.303 -2.747 1.00 97.19 97 GLY A C 1
ATOM 766 O O . GLY A 1 97 ? 0.455 7.829 -2.902 1.00 97.19 97 GLY A O 1
ATOM 767 N N . TRP A 1 98 ? -0.820 6.219 -1.989 1.00 97.69 98 TRP A N 1
ATOM 768 C CA . TRP A 1 98 ? 0.274 5.535 -1.304 1.00 97.69 98 TRP A CA 1
ATOM 769 C C . TRP A 1 98 ? 1.309 4.970 -2.291 1.00 97.69 98 TRP A C 1
ATOM 771 O O . TRP A 1 98 ? 2.503 5.223 -2.128 1.00 97.69 98 TRP A O 1
ATOM 781 N N . LEU A 1 99 ? 0.869 4.280 -3.351 1.00 97.50 99 LEU A N 1
ATOM 782 C CA . LEU A 1 99 ? 1.743 3.737 -4.397 1.00 97.50 99 LEU A CA 1
ATOM 783 C C . LEU A 1 99 ? 2.570 4.831 -5.082 1.00 97.50 99 LEU A C 1
ATOM 785 O O . LEU A 1 99 ? 3.783 4.696 -5.226 1.00 97.50 99 LEU A O 1
ATOM 789 N N . GLU A 1 100 ? 1.934 5.923 -5.499 1.00 96.56 100 GLU A N 1
ATOM 790 C CA . GLU A 1 100 ? 2.619 7.046 -6.145 1.00 96.56 100 GLU A CA 1
ATOM 791 C C . GLU A 1 100 ? 3.622 7.718 -5.202 1.00 96.56 100 GLU A C 1
ATOM 793 O O . GLU A 1 100 ? 4.749 8.008 -5.612 1.00 96.56 100 GLU A O 1
ATOM 798 N N . GLY A 1 101 ? 3.251 7.903 -3.931 1.00 96.44 101 GLY A N 1
ATOM 799 C CA . GLY A 1 101 ? 4.149 8.413 -2.898 1.00 96.44 101 GLY A CA 1
ATOM 800 C C . GLY A 1 101 ? 5.367 7.509 -2.696 1.00 96.44 101 GLY A C 1
ATOM 801 O O . GLY A 1 101 ? 6.503 7.983 -2.724 1.00 96.44 101 GLY A O 1
ATOM 802 N N . ALA A 1 102 ? 5.154 6.196 -2.586 1.00 96.44 102 ALA A N 1
ATOM 803 C CA . ALA A 1 102 ? 6.228 5.210 -2.481 1.00 96.44 102 ALA A CA 1
ATOM 804 C C . ALA A 1 102 ? 7.142 5.216 -3.719 1.00 96.44 102 ALA A C 1
ATOM 806 O O . ALA A 1 102 ? 8.368 5.178 -3.588 1.00 96.44 102 ALA A O 1
ATOM 807 N N . ILE A 1 103 ? 6.575 5.338 -4.926 1.00 95.50 103 ILE A N 1
ATOM 808 C CA . ILE A 1 103 ? 7.354 5.464 -6.164 1.00 95.50 103 ILE A CA 1
ATOM 809 C C . ILE A 1 103 ? 8.203 6.742 -6.146 1.00 95.50 103 ILE A C 1
ATOM 811 O O . ILE A 1 103 ? 9.398 6.687 -6.454 1.00 95.50 103 ILE A O 1
ATOM 815 N N . GLY A 1 104 ? 7.615 7.878 -5.759 1.00 94.38 104 GLY A N 1
ATOM 816 C CA . GLY A 1 104 ? 8.300 9.170 -5.669 1.00 94.38 104 GLY A CA 1
ATOM 817 C C . GLY A 1 104 ? 9.454 9.163 -4.664 1.00 94.38 104 GLY A C 1
ATOM 818 O O . GLY A 1 104 ? 10.537 9.673 -4.956 1.00 94.38 104 GLY A O 1
ATOM 819 N N . LEU A 1 105 ? 9.256 8.503 -3.523 1.00 95.25 105 LEU A N 1
ATOM 820 C CA . LEU A 1 105 ? 10.268 8.325 -2.478 1.00 95.25 105 LEU A CA 1
ATOM 821 C C . LEU A 1 105 ? 11.267 7.200 -2.774 1.00 95.25 105 LEU A C 1
ATOM 823 O O . LEU A 1 105 ? 12.213 7.011 -2.011 1.00 95.25 105 LEU A O 1
ATOM 827 N N . LYS A 1 106 ? 11.097 6.484 -3.893 1.00 94.88 106 LYS A N 1
ATOM 828 C CA . LYS A 1 106 ? 11.908 5.321 -4.271 1.00 94.88 106 LYS A CA 1
ATOM 829 C C . LYS A 1 106 ? 11.912 4.257 -3.175 1.00 94.88 106 LYS A C 1
ATOM 831 O O . LYS A 1 106 ? 12.960 3.695 -2.886 1.00 94.88 106 LYS A O 1
ATOM 836 N N . ASP A 1 107 ? 10.758 3.965 -2.586 1.00 94.88 107 ASP A N 1
ATOM 837 C CA . ASP A 1 107 ? 10.597 2.873 -1.631 1.00 94.88 107 ASP A CA 1
ATOM 838 C C . ASP A 1 107 ? 9.944 1.670 -2.311 1.00 94.88 107 ASP A C 1
ATOM 840 O O . ASP A 1 107 ? 8.747 1.653 -2.611 1.00 94.88 107 ASP A O 1
ATOM 844 N N . ARG A 1 108 ? 10.755 0.647 -2.592 1.00 94.81 108 ARG A N 1
ATOM 845 C CA . ARG A 1 108 ? 10.269 -0.561 -3.263 1.00 94.81 108 ARG A CA 1
ATOM 846 C C . ARG A 1 108 ? 9.335 -1.371 -2.369 1.00 94.81 108 ARG A C 1
ATOM 848 O O . ARG A 1 108 ? 8.367 -1.929 -2.875 1.00 94.81 108 ARG A O 1
ATOM 855 N N . THR A 1 109 ? 9.621 -1.466 -1.076 1.00 93.81 109 THR A N 1
ATOM 856 C CA . THR A 1 109 ? 8.862 -2.319 -0.156 1.00 93.81 109 THR A CA 1
ATOM 857 C C . THR A 1 109 ? 7.444 -1.786 0.018 1.00 93.81 109 THR A C 1
ATOM 859 O O . THR A 1 109 ? 6.489 -2.557 -0.079 1.00 93.81 109 THR A O 1
ATOM 862 N N . ALA A 1 110 ? 7.301 -0.471 0.189 1.00 95.88 110 ALA A N 1
ATOM 863 C CA . ALA A 1 110 ? 6.008 0.200 0.236 1.00 95.88 110 ALA A CA 1
ATOM 864 C C . ALA A 1 110 ? 5.256 0.097 -1.099 1.00 95.88 110 ALA A C 1
ATOM 866 O O . ALA A 1 110 ? 4.076 -0.248 -1.109 1.00 95.88 110 ALA A O 1
ATOM 867 N N . ALA A 1 111 ? 5.935 0.299 -2.237 1.00 96.75 111 ALA A N 1
ATOM 868 C CA . ALA A 1 111 ? 5.302 0.171 -3.552 1.00 96.75 111 ALA A CA 1
ATOM 869 C C . ALA A 1 111 ? 4.763 -1.249 -3.802 1.00 96.75 111 ALA A C 1
ATOM 871 O O . ALA A 1 111 ? 3.646 -1.417 -4.289 1.00 96.75 111 ALA A O 1
ATOM 872 N N . VAL A 1 112 ? 5.525 -2.284 -3.429 1.00 96.06 112 VAL A N 1
ATOM 873 C CA . VAL A 1 112 ? 5.080 -3.682 -3.533 1.00 96.06 112 VAL A CA 1
ATOM 874 C C . VAL A 1 112 ? 3.875 -3.944 -2.630 1.00 96.06 112 VAL A C 1
ATOM 876 O O . VAL A 1 112 ? 2.935 -4.599 -3.072 1.00 96.06 112 VAL A O 1
ATOM 879 N N . ALA A 1 113 ? 3.870 -3.436 -1.397 1.00 96.19 113 ALA A N 1
ATOM 880 C CA . ALA A 1 113 ? 2.744 -3.607 -0.481 1.00 96.19 113 ALA A CA 1
ATOM 881 C C . ALA A 1 113 ? 1.465 -2.923 -0.998 1.00 96.19 113 ALA A C 1
ATOM 883 O O . ALA A 1 113 ? 0.409 -3.553 -1.055 1.00 96.19 113 ALA A O 1
ATOM 884 N N . ALA A 1 114 ? 1.568 -1.690 -1.502 1.00 97.25 114 ALA A N 1
ATOM 885 C CA . ALA A 1 114 ? 0.446 -1.006 -2.144 1.00 97.25 114 ALA A CA 1
ATOM 886 C C . ALA A 1 114 ? -0.100 -1.803 -3.341 1.00 97.25 114 ALA A C 1
ATOM 888 O O . ALA A 1 114 ? -1.309 -1.996 -3.472 1.00 97.25 114 ALA A O 1
ATOM 889 N N . CYS A 1 115 ? 0.785 -2.341 -4.188 1.00 97.19 115 CYS A N 1
ATOM 890 C CA . CYS A 1 115 ? 0.379 -3.190 -5.306 1.00 97.19 115 CYS A CA 1
ATOM 891 C C . CYS A 1 115 ? -0.276 -4.498 -4.866 1.00 97.19 115 CYS A C 1
ATOM 893 O O . CYS A 1 115 ? -1.224 -4.923 -5.517 1.00 97.19 115 CYS A O 1
ATOM 895 N N . ARG A 1 116 ? 0.186 -5.134 -3.784 1.00 96.81 116 ARG A N 1
ATOM 896 C CA . ARG A 1 116 ? -0.461 -6.340 -3.242 1.00 96.81 116 ARG A CA 1
ATOM 897 C C . ARG A 1 116 ? -1.892 -6.058 -2.813 1.00 96.81 116 ARG A C 1
ATOM 899 O O . ARG A 1 116 ? -2.768 -6.859 -3.115 1.00 96.81 116 ARG A O 1
ATOM 906 N N . TYR A 1 117 ? -2.138 -4.912 -2.180 1.00 97.25 117 TYR A N 1
ATOM 907 C CA . TYR A 1 117 ? -3.498 -4.552 -1.801 1.00 97.25 117 TYR A CA 1
ATOM 908 C C . TYR A 1 117 ? -4.379 -4.263 -3.025 1.00 97.25 117 TYR A C 1
ATOM 910 O O . TYR A 1 117 ? -5.454 -4.845 -3.143 1.00 97.25 117 TYR A O 1
ATOM 918 N N . LEU A 1 118 ? -3.888 -3.499 -4.013 1.00 97.50 118 LEU A N 1
ATOM 919 C CA . LEU A 1 118 ? -4.591 -3.327 -5.298 1.00 97.50 118 LEU A CA 1
ATOM 920 C C . LEU A 1 118 ? -4.878 -4.674 -5.980 1.00 97.50 118 LEU A C 1
ATOM 922 O O . LEU A 1 118 ? -5.960 -4.881 -6.520 1.00 97.50 118 LEU A O 1
ATOM 926 N N . ALA A 1 119 ? -3.928 -5.610 -5.938 1.00 96.88 119 ALA A N 1
ATOM 927 C CA . ALA A 1 119 ? -4.090 -6.945 -6.500 1.00 96.88 119 ALA A CA 1
ATOM 928 C C . ALA A 1 119 ? -5.148 -7.777 -5.769 1.00 96.88 119 ALA A C 1
ATOM 930 O O . ALA A 1 119 ? -5.707 -8.685 -6.379 1.00 96.88 119 ALA A O 1
ATOM 931 N N . ALA A 1 120 ? -5.441 -7.493 -4.501 1.00 97.06 120 ALA A N 1
ATOM 932 C CA . ALA A 1 120 ? -6.465 -8.186 -3.727 1.00 97.06 120 ALA A CA 1
ATOM 933 C C . ALA A 1 120 ? -7.881 -7.627 -3.988 1.00 97.06 120 ALA A C 1
ATOM 935 O O . ALA A 1 120 ? -8.851 -8.379 -3.928 1.00 97.06 120 ALA A O 1
ATOM 936 N N . MET A 1 121 ? -8.007 -6.351 -4.373 1.00 97.44 121 MET A N 1
ATOM 937 C CA . MET A 1 121 ? -9.296 -5.692 -4.643 1.00 97.44 121 MET A CA 1
ATOM 938 C C . MET A 1 121 ? -10.048 -6.267 -5.863 1.00 97.44 121 MET A C 1
ATOM 940 O O . MET A 1 121 ? -9.414 -6.737 -6.815 1.00 97.44 121 MET A O 1
ATOM 944 N N . PRO A 1 122 ? -11.392 -6.189 -5.919 1.00 95.56 122 PRO A N 1
ATOM 945 C CA . PRO A 1 122 ? -12.173 -6.614 -7.080 1.00 95.56 122 PRO A CA 1
ATOM 946 C C . PRO A 1 122 ? -11.775 -5.883 -8.371 1.00 95.56 122 PRO A C 1
ATOM 948 O O . PRO A 1 122 ? -11.696 -4.657 -8.403 1.00 95.56 122 PRO A O 1
ATOM 951 N N . SER A 1 123 ? -11.604 -6.610 -9.481 1.00 94.19 123 SER A N 1
ATOM 952 C CA . SER A 1 123 ? -11.215 -6.004 -10.769 1.00 94.19 123 SER A CA 1
ATOM 953 C C . SER A 1 123 ? -12.203 -4.934 -11.247 1.00 94.19 123 SER A C 1
ATOM 955 O O . SER A 1 123 ? -11.795 -3.893 -11.756 1.00 94.19 123 SER A O 1
ATOM 957 N N . MET A 1 124 ? -13.503 -5.150 -11.016 1.00 92.75 124 MET A N 1
ATOM 958 C CA . MET A 1 124 ? -14.555 -4.185 -11.362 1.00 92.75 124 MET A CA 1
ATOM 959 C C . MET A 1 124 ? -14.392 -2.845 -10.638 1.00 92.75 124 MET A C 1
ATOM 961 O O . MET A 1 124 ? -14.720 -1.802 -11.198 1.00 92.75 124 MET A O 1
ATOM 965 N N . LEU A 1 125 ? -13.858 -2.859 -9.414 1.00 94.81 125 LEU A N 1
ATOM 966 C CA . LEU A 1 125 ? -13.609 -1.647 -8.640 1.00 94.81 125 LEU A CA 1
ATOM 967 C C . LEU A 1 125 ? -12.436 -0.841 -9.226 1.00 94.81 125 LEU A C 1
ATOM 969 O O . LEU A 1 125 ? -12.505 0.389 -9.306 1.00 94.81 125 LEU A O 1
ATOM 973 N N . LEU A 1 126 ? -11.394 -1.542 -9.687 1.00 94.75 126 LEU A N 1
ATOM 974 C CA . LEU A 1 126 ? -10.203 -0.951 -10.305 1.00 94.75 126 LEU A CA 1
ATOM 975 C C . LEU A 1 126 ? -10.484 -0.346 -11.687 1.00 94.75 126 LEU A C 1
ATOM 977 O O . LEU A 1 126 ? -9.822 0.617 -12.075 1.00 94.75 126 LEU A O 1
ATOM 981 N N . ALA A 1 127 ? -11.475 -0.865 -12.419 1.00 91.38 127 ALA A N 1
ATOM 982 C CA . ALA A 1 127 ? -11.819 -0.399 -13.764 1.00 91.38 127 ALA A CA 1
ATOM 983 C C . ALA A 1 127 ? -12.123 1.112 -13.818 1.00 91.38 127 ALA A C 1
ATOM 985 O O . ALA A 1 127 ? -11.769 1.784 -14.787 1.00 91.38 127 ALA A O 1
ATOM 986 N N . GLY A 1 128 ? -12.706 1.679 -12.755 1.00 89.38 128 GLY A N 1
ATOM 987 C CA . GLY A 1 128 ? -12.982 3.118 -12.677 1.00 89.38 128 GLY A CA 1
ATOM 988 C C . GLY A 1 128 ? -11.736 4.009 -12.549 1.00 89.38 128 GLY A C 1
ATOM 989 O O . GLY A 1 128 ? -11.831 5.208 -12.787 1.00 89.38 128 GLY A O 1
ATOM 990 N N . ASP A 1 129 ? -10.569 3.449 -12.215 1.00 93.25 129 ASP A N 1
ATOM 991 C CA . ASP A 1 129 ? -9.271 4.148 -12.163 1.00 93.25 129 ASP A CA 1
ATOM 992 C C . ASP A 1 129 ? -8.265 3.582 -13.178 1.00 93.25 129 ASP A C 1
ATOM 994 O O . ASP A 1 129 ? -7.059 3.835 -13.085 1.00 93.25 129 ASP A O 1
ATOM 998 N N . TYR A 1 130 ? -8.749 2.840 -14.181 1.00 90.44 130 TYR A N 1
ATOM 999 C CA . TYR A 1 130 ? -7.907 2.142 -15.152 1.00 90.44 130 TYR A CA 1
ATOM 1000 C C . TYR A 1 130 ? -6.890 3.065 -15.836 1.00 90.44 130 TYR A C 1
ATOM 1002 O O . TYR A 1 130 ? -5.721 2.712 -15.961 1.00 90.44 130 TYR A O 1
ATOM 1010 N N . GLY A 1 131 ? -7.283 4.290 -16.202 1.00 90.94 131 GLY A N 1
ATOM 1011 C CA . GLY A 1 131 ? -6.365 5.261 -16.809 1.00 90.94 131 GLY A CA 1
ATOM 1012 C C . GLY A 1 131 ? -5.166 5.612 -15.915 1.00 90.94 131 GLY A C 1
ATOM 1013 O O . GLY A 1 131 ? -4.034 5.682 -16.397 1.00 90.94 131 GLY A O 1
ATOM 1014 N N . ARG A 1 132 ? -5.390 5.774 -14.604 1.00 93.94 132 ARG A N 1
ATOM 1015 C CA . ARG A 1 132 ? -4.335 6.076 -13.622 1.00 93.94 132 ARG A CA 1
ATOM 1016 C C . ARG A 1 132 ? -3.448 4.858 -13.373 1.00 93.94 132 ARG A C 1
ATOM 1018 O O . ARG A 1 132 ? -2.226 4.985 -13.376 1.00 93.94 132 ARG A O 1
ATOM 1025 N N . LEU A 1 133 ? -4.052 3.677 -13.246 1.00 93.50 133 LEU A N 1
ATOM 1026 C CA . LEU A 1 133 ? -3.332 2.405 -13.141 1.00 93.50 133 LEU A CA 1
ATOM 1027 C C . LEU A 1 133 ? -2.421 2.189 -14.360 1.00 93.50 133 LEU A C 1
ATOM 1029 O O . LEU A 1 133 ? -1.223 1.956 -14.201 1.00 93.50 133 LEU A O 1
ATOM 1033 N N . MET A 1 134 ? -2.939 2.366 -15.576 1.00 91.50 134 MET A N 1
ATOM 1034 C CA . MET A 1 134 ? -2.155 2.218 -16.804 1.00 91.50 134 MET A CA 1
ATOM 1035 C C . MET A 1 134 ? -1.032 3.246 -16.916 1.00 91.50 134 MET A C 1
ATOM 1037 O O . MET A 1 134 ? 0.064 2.900 -17.355 1.00 91.50 134 MET A O 1
ATOM 1041 N N . ALA A 1 135 ? -1.246 4.491 -16.482 1.00 91.69 135 ALA A N 1
ATOM 1042 C CA . ALA A 1 135 ? -0.185 5.496 -16.456 1.00 91.69 135 ALA A CA 1
ATOM 1043 C C . ALA A 1 135 ? 1.000 5.068 -15.569 1.00 91.69 135 ALA A C 1
ATOM 1045 O O . ALA A 1 135 ? 2.158 5.254 -15.950 1.00 91.69 135 ALA A O 1
ATOM 1046 N N . ILE A 1 136 ? 0.722 4.443 -14.420 1.00 92.50 136 ILE A N 1
ATOM 1047 C CA . ILE A 1 136 ? 1.748 3.924 -13.507 1.00 92.50 136 ILE A CA 1
ATOM 1048 C C . ILE A 1 136 ? 2.428 2.686 -14.108 1.00 92.50 136 ILE A C 1
ATOM 1050 O O . ILE A 1 136 ? 3.659 2.627 -14.206 1.00 92.50 136 ILE A O 1
ATOM 1054 N N . PHE A 1 137 ? 1.643 1.695 -14.535 1.00 90.56 137 PHE A N 1
ATOM 1055 C CA . PHE A 1 137 ? 2.156 0.373 -14.896 1.00 90.56 137 PHE A CA 1
ATOM 1056 C C . PHE A 1 137 ? 2.718 0.266 -16.321 1.00 90.56 137 PHE A C 1
ATOM 1058 O O . PHE A 1 137 ? 3.502 -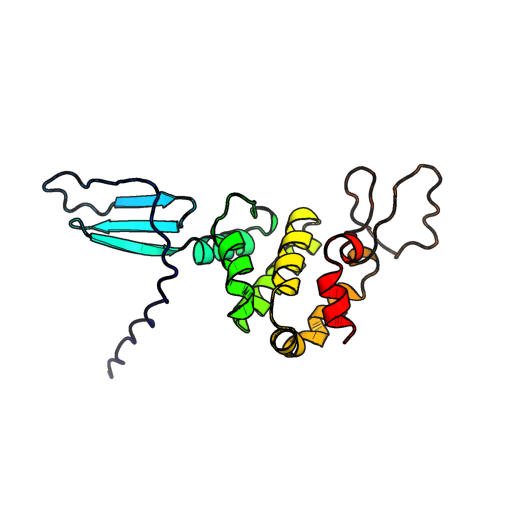0.647 -16.580 1.00 90.56 137 PHE A O 1
ATOM 1065 N N . ASN A 1 138 ? 2.457 1.241 -17.201 1.00 89.88 138 ASN A N 1
ATOM 1066 C CA . ASN A 1 138 ? 3.151 1.373 -18.492 1.00 89.88 138 ASN A CA 1
ATOM 1067 C C . ASN A 1 138 ? 4.613 1.836 -18.351 1.00 89.88 138 ASN A C 1
ATOM 1069 O O . ASN A 1 138 ? 5.387 1.803 -19.312 1.00 89.88 138 ASN A O 1
ATOM 1073 N N . SER A 1 139 ? 5.035 2.270 -17.161 1.00 90.81 139 SER A N 1
ATOM 1074 C CA . SER A 1 139 ? 6.422 2.651 -16.921 1.00 90.81 139 SER A CA 1
ATOM 1075 C C . SER A 1 139 ? 7.324 1.423 -16.813 1.00 90.81 139 SER A C 1
ATOM 1077 O O . SER A 1 139 ? 7.266 0.665 -15.843 1.00 90.81 139 SER A O 1
ATOM 1079 N N . ARG A 1 140 ? 8.272 1.280 -17.750 1.00 90.50 140 ARG A N 1
ATOM 1080 C CA . ARG A 1 140 ? 9.319 0.242 -17.671 1.00 90.50 140 ARG A CA 1
ATOM 1081 C C . ARG A 1 140 ? 10.111 0.307 -16.360 1.00 90.50 140 ARG A C 1
ATOM 1083 O O . ARG A 1 140 ? 10.500 -0.735 -15.851 1.00 90.50 140 ARG A O 1
ATOM 1090 N N . LYS A 1 141 ? 10.329 1.502 -15.789 1.00 93.25 141 LYS A N 1
ATOM 1091 C CA . LYS A 1 141 ? 11.040 1.668 -14.502 1.00 93.25 141 LYS A CA 1
ATOM 1092 C C . LYS A 1 141 ? 10.267 1.067 -13.328 1.00 93.25 141 LYS A C 1
ATOM 1094 O O . LYS A 1 141 ? 10.883 0.632 -12.359 1.00 93.25 141 LYS A O 1
ATOM 1099 N N . VAL A 1 142 ? 8.940 1.086 -13.413 1.00 92.56 142 VAL A N 1
ATOM 1100 C CA . VAL A 1 142 ? 8.032 0.543 -12.401 1.00 92.56 142 VAL A CA 1
ATOM 1101 C C . VAL A 1 142 ? 7.873 -0.965 -12.610 1.00 92.56 142 VAL A C 1
ATOM 1103 O O . VAL A 1 142 ? 8.088 -1.750 -11.689 1.00 92.56 142 VAL A O 1
ATOM 1106 N N . GLY A 1 143 ? 7.577 -1.395 -13.836 1.00 92.00 143 GLY A N 1
ATOM 1107 C CA . GLY A 1 143 ? 7.296 -2.803 -14.104 1.00 92.00 143 GLY A CA 1
ATOM 1108 C C . GLY A 1 143 ? 8.516 -3.718 -14.094 1.00 92.00 143 GLY A C 1
ATOM 1109 O O . GLY A 1 143 ? 8.448 -4.817 -13.544 1.00 92.00 143 GLY A O 1
ATOM 1110 N N . MET A 1 144 ? 9.637 -3.285 -14.672 1.00 93.50 144 MET A N 1
ATOM 1111 C CA . MET A 1 144 ? 10.807 -4.142 -14.866 1.00 93.50 144 MET A CA 1
ATOM 1112 C C . MET A 1 144 ? 11.825 -4.021 -13.731 1.00 93.50 144 MET A C 1
ATOM 1114 O O . MET A 1 144 ? 11.859 -3.041 -12.982 1.00 93.50 144 MET A O 1
ATOM 1118 N N . VAL A 1 145 ? 12.678 -5.041 -13.640 1.00 94.25 145 VAL A N 1
ATOM 1119 C CA . VAL A 1 145 ? 13.880 -5.051 -12.809 1.00 94.25 145 VAL A CA 1
ATOM 1120 C C . VAL A 1 145 ? 15.078 -5.458 -13.659 1.00 94.25 145 VAL A C 1
ATOM 1122 O O . VAL A 1 145 ? 14.983 -6.373 -14.476 1.00 94.25 145 VAL A O 1
ATOM 1125 N N . TRP A 1 146 ? 16.206 -4.786 -13.460 1.00 93.44 146 TRP A N 1
ATOM 1126 C CA . TRP A 1 146 ? 17.481 -5.091 -14.106 1.00 93.44 146 TRP A CA 1
ATOM 1127 C C . TRP A 1 146 ? 18.530 -5.412 -13.047 1.00 93.44 146 TRP A C 1
ATOM 1129 O O . TRP A 1 146 ? 18.565 -4.769 -12.001 1.00 93.44 146 TRP A O 1
ATOM 1139 N N . GLN A 1 147 ? 19.398 -6.385 -13.316 1.00 93.12 147 GLN A N 1
ATOM 1140 C CA . GLN A 1 147 ? 20.558 -6.650 -12.466 1.00 93.12 147 GLN A CA 1
ATOM 1141 C C . GLN A 1 147 ? 21.667 -5.654 -12.803 1.00 93.12 147 GLN A C 1
ATOM 1143 O O . GLN A 1 147 ? 22.040 -5.498 -13.963 1.00 93.12 147 GLN A O 1
ATOM 1148 N N . VAL A 1 148 ? 22.187 -4.975 -11.787 1.00 90.19 148 VAL A N 1
ATOM 1149 C CA . VAL A 1 148 ? 23.281 -4.014 -11.904 1.00 90.19 148 VAL A CA 1
ATOM 1150 C C . VAL A 1 148 ? 24.598 -4.781 -11.854 1.00 90.19 148 VAL A C 1
ATOM 1152 O O . VAL A 1 148 ? 25.088 -5.140 -10.783 1.00 90.19 148 VAL A O 1
ATOM 1155 N N . THR A 1 149 ? 25.162 -5.038 -13.030 1.00 90.94 149 THR A N 1
ATOM 1156 C CA . THR A 1 149 ? 26.495 -5.624 -13.221 1.00 90.94 149 THR A CA 1
ATOM 1157 C C . THR A 1 149 ? 27.439 -4.599 -13.866 1.00 90.94 149 THR A C 1
ATOM 1159 O O . THR A 1 149 ? 26.958 -3.640 -14.477 1.00 90.94 149 THR A O 1
ATOM 1162 N N . PRO A 1 150 ? 28.773 -4.762 -13.750 1.00 89.56 150 PRO A N 1
ATOM 1163 C CA . PRO A 1 150 ? 29.735 -3.881 -14.424 1.00 89.56 150 PRO A CA 1
ATOM 1164 C C . PRO A 1 150 ? 29.523 -3.803 -15.942 1.00 89.56 150 PRO A C 1
ATOM 1166 O O . PRO A 1 150 ? 29.666 -2.733 -16.526 1.00 89.56 150 PRO A O 1
ATOM 1169 N N . ASP A 1 151 ? 29.102 -4.915 -16.547 1.00 89.38 151 ASP A N 1
ATOM 1170 C CA . ASP A 1 151 ? 28.900 -5.056 -17.993 1.00 89.38 151 ASP A CA 1
ATOM 1171 C C . ASP A 1 151 ? 27.470 -4.715 -18.449 1.00 89.38 151 ASP A C 1
ATOM 1173 O O . ASP A 1 151 ? 27.107 -4.964 -19.600 1.00 89.38 151 ASP A O 1
ATOM 1177 N N . LEU A 1 152 ? 26.621 -4.179 -17.561 1.00 86.12 152 LEU A N 1
ATOM 1178 C CA . LEU A 1 152 ? 25.246 -3.830 -17.912 1.00 86.12 152 LEU A CA 1
ATOM 1179 C C . LEU A 1 152 ? 25.234 -2.720 -18.973 1.00 86.12 152 LEU A C 1
ATOM 1181 O O . LEU A 1 152 ? 25.530 -1.557 -18.679 1.00 86.12 152 LEU A O 1
ATOM 1185 N N . ASP A 1 153 ? 24.804 -3.060 -20.189 1.00 84.94 153 ASP A N 1
ATOM 1186 C CA . ASP A 1 153 ? 24.539 -2.067 -21.226 1.00 84.94 153 ASP A CA 1
ATOM 1187 C C . ASP A 1 153 ? 23.350 -1.189 -20.812 1.00 84.94 153 ASP A C 1
ATOM 1189 O O . ASP A 1 153 ? 22.219 -1.654 -20.648 1.00 84.94 153 ASP A O 1
ATOM 1193 N N . LYS A 1 154 ? 23.610 0.110 -20.640 1.00 84.12 154 LYS A N 1
ATOM 1194 C CA . LYS A 1 154 ? 22.605 1.099 -20.233 1.00 84.12 154 LYS A CA 1
ATOM 1195 C C . LYS A 1 154 ? 21.802 1.659 -21.408 1.00 84.12 154 LYS A C 1
ATOM 1197 O O . LYS A 1 154 ? 20.766 2.273 -21.172 1.00 84.12 154 LYS A O 1
ATOM 1202 N N . ARG A 1 155 ? 22.233 1.447 -22.660 1.00 85.00 155 ARG A N 1
ATOM 1203 C CA . ARG A 1 155 ? 21.553 1.959 -23.866 1.00 85.00 155 ARG A CA 1
ATOM 1204 C C . ARG A 1 155 ? 20.084 1.522 -24.007 1.00 85.00 155 ARG A C 1
ATOM 1206 O O . ARG A 1 155 ? 19.277 2.377 -24.362 1.00 85.00 155 ARG A O 1
ATOM 1213 N N . PRO A 1 156 ? 19.687 0.261 -23.730 1.00 83.88 156 PRO A N 1
ATOM 1214 C CA . PRO A 1 156 ? 18.284 -0.152 -23.848 1.00 83.88 156 PRO A CA 1
ATOM 1215 C C . PRO A 1 156 ? 17.399 0.300 -22.673 1.00 83.88 156 PRO A C 1
ATOM 1217 O O . PRO A 1 156 ? 16.169 0.146 -22.728 1.00 83.88 156 PRO A O 1
ATOM 1220 N N . LEU A 1 157 ? 17.996 0.828 -21.598 1.00 85.56 157 LEU A N 1
ATOM 1221 C CA . LEU A 1 157 ? 17.268 1.205 -20.394 1.00 85.56 157 LEU A CA 1
ATOM 1222 C C . LEU A 1 157 ? 16.438 2.481 -20.615 1.00 85.56 157 LEU A C 1
ATOM 1224 O O . LEU A 1 157 ? 16.777 3.318 -21.453 1.00 85.56 157 LEU A O 1
ATOM 1228 N N . PRO A 1 158 ? 15.332 2.659 -19.871 1.00 86.88 158 PRO A N 1
ATOM 1229 C CA . PRO A 1 158 ? 14.571 3.901 -19.909 1.00 86.88 158 PRO A CA 1
ATOM 1230 C C . PRO A 1 158 ? 15.449 5.108 -19.564 1.00 86.88 158 PRO A C 1
ATOM 1232 O O . PRO A 1 158 ? 16.241 5.054 -18.624 1.00 86.88 158 PRO A O 1
ATOM 1235 N N . SER A 1 159 ? 15.260 6.215 -20.279 1.00 83.50 159 SER A N 1
ATOM 1236 C CA . SER A 1 159 ? 15.991 7.455 -20.026 1.00 83.50 159 SER A CA 1
ATOM 1237 C C . SER A 1 159 ? 15.679 8.048 -18.643 1.00 83.50 159 SER A C 1
ATOM 1239 O O . SER A 1 159 ? 14.615 7.830 -18.049 1.00 83.50 159 SER A O 1
ATOM 1241 N N . GLY A 1 160 ? 16.624 8.824 -18.110 1.00 84.00 160 GLY A N 1
ATOM 1242 C CA . GLY A 1 160 ? 16.522 9.469 -16.799 1.00 84.00 160 GLY A CA 1
ATOM 1243 C C . GLY A 1 160 ? 16.864 8.546 -15.620 1.00 84.00 160 GLY A C 1
ATOM 1244 O O . GLY A 1 160 ? 17.232 7.389 -15.813 1.00 84.00 160 GLY A O 1
ATOM 1245 N N . PRO A 1 161 ? 16.737 9.038 -14.377 1.00 86.44 161 PRO A N 1
ATOM 1246 C CA . PRO A 1 161 ? 17.136 8.281 -13.197 1.00 86.44 161 PRO A CA 1
ATOM 1247 C C . PRO A 1 161 ? 16.276 7.021 -13.050 1.00 86.44 161 PRO A C 1
ATOM 1249 O O . PRO A 1 161 ? 15.044 7.088 -13.109 1.00 86.44 161 PRO A O 1
ATOM 1252 N N . ILE A 1 162 ? 16.936 5.877 -12.874 1.00 90.06 162 ILE A N 1
ATOM 1253 C CA . ILE A 1 162 ? 16.311 4.596 -12.540 1.00 90.06 162 ILE A CA 1
ATOM 1254 C C . ILE A 1 162 ? 16.625 4.333 -11.064 1.00 90.06 162 ILE A C 1
ATOM 1256 O O . ILE A 1 162 ? 17.797 4.397 -10.690 1.00 90.06 162 ILE A O 1
ATOM 1260 N N . PRO A 1 163 ? 15.620 4.083 -10.209 1.00 92.12 163 PRO A N 1
ATOM 1261 C CA . PRO A 1 163 ? 15.859 3.721 -8.815 1.00 92.12 163 PRO A CA 1
ATOM 1262 C C . PRO A 1 163 ? 16.728 2.464 -8.708 1.00 92.12 163 PRO A C 1
ATOM 1264 O O . PRO A 1 163 ? 16.516 1.515 -9.462 1.00 92.12 163 PRO A O 1
ATOM 1267 N N . VAL A 1 164 ? 17.693 2.468 -7.787 1.00 92.88 164 VAL A N 1
ATOM 1268 C CA . VAL A 1 164 ? 18.618 1.352 -7.544 1.00 92.88 164 VAL A CA 1
ATOM 1269 C C . VAL A 1 164 ? 18.460 0.881 -6.103 1.00 92.88 164 VAL A C 1
ATOM 1271 O O . VAL A 1 164 ? 18.448 1.687 -5.177 1.00 92.88 164 VAL A O 1
ATOM 1274 N N . PHE A 1 165 ? 18.358 -0.431 -5.938 1.00 92.31 165 PHE A N 1
ATOM 1275 C CA . PHE A 1 165 ? 18.095 -1.143 -4.698 1.00 92.31 165 PHE A CA 1
ATOM 1276 C C . PHE A 1 165 ? 19.131 -2.261 -4.551 1.00 92.31 165 PHE A C 1
ATOM 1278 O O . PHE A 1 165 ? 18.944 -3.383 -5.027 1.00 92.31 165 PHE A O 1
ATOM 1285 N N . GLY A 1 166 ? 20.277 -1.942 -3.948 1.00 92.06 166 GLY A N 1
ATOM 1286 C CA . GLY A 1 166 ? 21.409 -2.867 -3.883 1.00 92.06 166 GLY A CA 1
ATOM 1287 C C . GLY A 1 166 ? 21.941 -3.201 -5.281 1.00 92.06 166 GLY A C 1
ATOM 1288 O O . GLY A 1 166 ? 22.455 -2.325 -5.970 1.00 92.06 166 GLY A O 1
ATOM 1289 N N . LYS A 1 167 ? 21.813 -4.467 -5.700 1.00 93.31 167 LYS A N 1
ATOM 1290 C CA . LYS A 1 167 ? 22.243 -4.953 -7.026 1.00 93.31 167 LYS A CA 1
ATOM 1291 C C . LYS A 1 167 ? 21.138 -4.917 -8.083 1.00 93.31 167 LYS A C 1
ATOM 1293 O O . LYS A 1 167 ? 21.351 -5.391 -9.191 1.00 93.31 167 LYS A O 1
ATOM 1298 N N . GLU A 1 168 ? 19.965 -4.379 -7.771 1.00 93.88 168 GLU A N 1
ATOM 1299 C CA . GLU A 1 168 ? 18.839 -4.321 -8.703 1.00 93.88 168 GLU A CA 1
ATOM 1300 C C . GLU A 1 168 ? 18.471 -2.873 -9.049 1.00 93.88 168 GLU A C 1
ATOM 1302 O O . GLU A 1 168 ? 18.519 -1.996 -8.195 1.00 93.88 168 GLU A O 1
ATOM 1307 N N . ALA A 1 169 ? 18.061 -2.616 -10.289 1.00 92.50 169 ALA A N 1
ATOM 1308 C CA . ALA A 1 169 ? 17.525 -1.336 -10.746 1.00 92.50 169 ALA A CA 1
ATOM 1309 C C . ALA A 1 169 ? 16.075 -1.496 -11.226 1.00 92.50 169 ALA A C 1
ATOM 1311 O O . ALA A 1 169 ? 15.722 -2.534 -11.778 1.00 92.50 169 ALA A O 1
ATOM 1312 N N . GLY A 1 170 ? 15.244 -0.469 -11.043 1.00 93.56 170 GLY A N 1
ATOM 1313 C CA . GLY A 1 170 ? 13.797 -0.518 -11.293 1.00 93.56 170 GLY A CA 1
ATOM 1314 C C . GLY A 1 170 ? 13.021 -1.103 -10.110 1.00 93.56 170 GLY A C 1
ATOM 1315 O O . GLY A 1 170 ? 13.616 -1.639 -9.178 1.00 93.56 170 GLY A O 1
ATOM 1316 N N . PHE A 1 171 ? 11.696 -0.981 -10.097 1.00 95.62 171 PHE A N 1
ATOM 1317 C CA . PHE A 1 171 ? 10.880 -1.523 -9.000 1.00 95.62 171 PHE A CA 1
ATOM 1318 C C . PHE A 1 171 ? 10.593 -3.019 -9.151 1.00 95.62 171 PHE A C 1
ATOM 1320 O O . PHE A 1 171 ? 10.479 -3.709 -8.141 1.00 95.62 171 PHE A O 1
ATOM 1327 N N . GLY A 1 172 ? 10.520 -3.536 -10.382 1.00 94.94 172 GLY A N 1
ATOM 1328 C CA . GLY A 1 172 ? 10.251 -4.952 -10.627 1.00 94.94 172 GLY A CA 1
ATOM 1329 C C . GLY A 1 172 ? 8.844 -5.401 -10.247 1.00 94.94 172 GLY A C 1
ATOM 1330 O O . GLY A 1 172 ? 8.676 -6.561 -9.867 1.00 94.94 172 GLY A O 1
ATOM 1331 N N . LEU A 1 173 ? 7.846 -4.512 -10.318 1.00 94.88 173 LEU A N 1
ATOM 1332 C CA . LEU A 1 173 ? 6.499 -4.817 -9.829 1.00 94.88 173 LEU A CA 1
ATOM 1333 C C . LEU A 1 173 ? 5.822 -5.955 -10.604 1.00 94.88 173 LEU A C 1
ATOM 1335 O O . LEU A 1 173 ? 5.066 -6.703 -9.995 1.00 94.88 173 LEU A O 1
ATOM 1339 N N . ILE A 1 174 ? 6.165 -6.168 -11.884 1.00 93.94 174 ILE A N 1
ATOM 1340 C CA . ILE A 1 174 ? 5.668 -7.318 -12.670 1.00 93.94 174 ILE A CA 1
ATOM 1341 C C . ILE A 1 174 ? 6.050 -8.640 -12.003 1.00 93.94 174 ILE A C 1
ATOM 1343 O O . ILE A 1 174 ? 5.244 -9.560 -11.933 1.00 93.94 174 ILE A O 1
ATOM 1347 N N . ARG A 1 175 ? 7.288 -8.740 -11.502 1.00 93.88 175 ARG A N 1
ATOM 1348 C CA . ARG A 1 175 ? 7.777 -9.943 -10.817 1.00 93.88 175 ARG A CA 1
ATOM 1349 C C . ARG A 1 175 ? 7.224 -10.045 -9.396 1.00 93.88 175 ARG A C 1
ATOM 1351 O O . ARG A 1 175 ? 7.016 -11.148 -8.910 1.00 93.88 175 ARG A O 1
ATOM 1358 N N . ALA A 1 176 ? 7.068 -8.913 -8.711 1.00 94.38 176 ALA A N 1
ATOM 1359 C CA . ALA A 1 176 ? 6.717 -8.889 -7.294 1.00 94.38 176 ALA A CA 1
ATOM 1360 C C . ALA A 1 176 ? 5.219 -9.104 -7.023 1.00 94.38 176 ALA A C 1
ATOM 1362 O O . ALA A 1 176 ? 4.884 -9.652 -5.973 1.00 94.38 176 ALA A O 1
ATOM 1363 N N . VAL A 1 177 ? 4.349 -8.645 -7.931 1.00 95.50 177 VAL A N 1
ATOM 1364 C CA . VAL A 1 177 ? 2.882 -8.737 -7.826 1.00 95.50 177 VAL A CA 1
ATOM 1365 C C . VAL A 1 177 ? 2.280 -9.027 -9.216 1.00 95.50 177 VAL A C 1
ATOM 1367 O O . VAL A 1 177 ? 1.629 -8.158 -9.810 1.00 95.50 177 VAL A O 1
ATOM 1370 N N . PRO A 1 178 ? 2.541 -10.212 -9.802 1.00 93.94 178 PRO A N 1
ATOM 1371 C CA . PRO A 1 178 ? 2.085 -10.545 -11.154 1.00 93.94 178 PRO A CA 1
ATOM 1372 C C . PRO A 1 178 ? 0.556 -10.537 -11.294 1.00 93.94 178 PRO A C 1
ATOM 1374 O O . PRO A 1 178 ? 0.037 -10.219 -12.363 1.00 93.94 178 PRO A O 1
ATOM 1377 N N . GLU A 1 179 ? -0.178 -10.821 -10.219 1.00 93.62 179 GLU A N 1
ATOM 1378 C CA . GLU A 1 179 ? -1.641 -10.878 -10.195 1.00 93.62 179 GLU A CA 1
ATOM 1379 C C . GLU A 1 179 ? -2.271 -9.532 -10.565 1.00 93.62 179 GLU A C 1
ATOM 1381 O O . GLU A 1 179 ? -3.284 -9.496 -11.262 1.00 93.62 179 GLU A O 1
ATOM 1386 N N . LEU A 1 180 ? -1.649 -8.418 -10.162 1.00 93.50 180 LEU A N 1
ATOM 1387 C CA . LEU A 1 180 ? -2.123 -7.086 -10.533 1.00 93.50 180 LEU A CA 1
ATOM 1388 C C . LEU A 1 180 ? -2.004 -6.858 -12.041 1.00 93.50 180 LEU A C 1
ATOM 1390 O O . LEU A 1 180 ? -2.922 -6.333 -12.659 1.00 93.50 180 LEU A O 1
ATOM 1394 N N . TYR A 1 181 ? -0.903 -7.294 -12.653 1.00 90.88 181 TYR A N 1
ATOM 1395 C CA . TYR A 1 181 ? -0.710 -7.163 -14.097 1.00 90.88 181 TYR A CA 1
ATOM 1396 C C . TYR A 1 181 ? -1.681 -8.035 -14.887 1.00 90.88 181 TYR A C 1
ATOM 1398 O O . TYR A 1 181 ? -2.202 -7.587 -15.903 1.00 90.88 181 TYR A O 1
ATOM 1406 N N . LEU A 1 182 ? -1.973 -9.243 -14.398 1.00 91.06 182 LEU A N 1
ATOM 1407 C CA . LEU A 1 182 ? -3.007 -10.096 -14.984 1.00 91.06 182 LEU A CA 1
ATOM 1408 C C . LEU A 1 182 ? -4.388 -9.436 -14.902 1.00 91.06 182 LEU A C 1
ATOM 1410 O O . LEU A 1 182 ? -5.130 -9.474 -15.876 1.00 91.06 182 LEU A O 1
ATOM 1414 N N . LYS A 1 183 ? -4.710 -8.779 -13.780 1.00 90.75 183 LYS A N 1
ATOM 1415 C CA . LYS A 1 183 ? -5.967 -8.030 -13.624 1.00 90.75 183 LYS A CA 1
ATOM 1416 C C . LYS A 1 183 ? -6.089 -6.845 -14.578 1.00 90.75 183 LYS A C 1
ATOM 1418 O O . LYS A 1 183 ? -7.198 -6.545 -14.994 1.00 90.75 183 LYS A O 1
ATOM 1423 N N . LEU A 1 184 ? -4.982 -6.176 -14.896 1.00 87.50 184 LEU A N 1
ATOM 1424 C CA . LEU A 1 184 ? -4.962 -5.007 -15.784 1.00 87.50 184 LEU A CA 1
ATOM 1425 C C . LEU A 1 184 ? -4.881 -5.366 -17.275 1.00 87.50 184 LEU A C 1
ATOM 1427 O O . LEU A 1 184 ? -5.059 -4.490 -18.113 1.00 87.50 184 LEU A O 1
ATOM 1431 N N . ALA A 1 185 ? -4.568 -6.619 -17.610 1.00 83.56 185 ALA A N 1
ATOM 1432 C CA . ALA A 1 185 ? -4.505 -7.098 -18.991 1.00 83.56 185 ALA A CA 1
ATOM 1433 C C . ALA A 1 185 ? -5.866 -7.573 -19.541 1.00 83.56 185 ALA A C 1
ATOM 1435 O O . ALA A 1 185 ? -5.958 -7.862 -20.736 1.00 83.56 185 ALA A O 1
ATOM 1436 N N . LEU A 1 186 ? -6.873 -7.691 -18.668 1.00 64.12 186 LEU A N 1
ATOM 1437 C CA . LEU A 1 186 ? -8.261 -8.060 -18.970 1.00 64.12 186 LEU A CA 1
ATOM 1438 C C . LEU A 1 186 ? -9.105 -6.817 -19.266 1.00 64.12 186 LEU A C 1
ATOM 1440 O O . LEU A 1 186 ? -9.958 -6.914 -20.175 1.00 64.12 186 LEU A O 1
#

Secondary structure (DSSP, 8-state):
-------PPPPPP------SS---PPTT----EEEEETTEEEEEETTEEEEEEEHHHHHHHHHHH-GGG--TT-HHHHHHHHTGGG--HHHHHHHHHHHHHHHHTT-HHHHHHHHHHHHHS-HHHHHTTHHHHHHHHT-HHHH--EE--TT---TTSPSS---EETTEES--HHHH-HHHHHHH--

pLDDT: mean 87.55, std 11.54, range [43.75, 97.94]

Radius of gyration: 21.23 Å; chains: 1; bounding box: 61×44×65 Å

Foldseek 3Di:
DDPDPDDDPDDDDDPPQDAPDDDDDPPPDQDWDWDQDLQAIWIDGPNDIDGPAGLLRVQLVQLVVPLQSDDPSRVNLVSLLVCQAVDALVLVVSLLVSLVRCVVVVNLVSNLSSLSSLLSHDLVRCVVVLVSVCVQCVDCLAQQKDFADPPDDCVVPDDDDWRDDPRITGSNNCVSRVSSVVSSVD

Sequence (186 aa):
MTDEPSEKPARKPDRGFRPSVNYIQPEGSKGKSLVLTPEGIFAYEGGAMTTIADAVDFFWATVAHDPREWNTGLRGYDWLLEHAADADREDVRRTLGWLEGAIGLKDRTAAVAACRYLAAMPSMLLAGDYGRLMAIFNSRKVGMVWQVTPDLDKRPLPSGPIPVFGKEAGFGLIRAVPELYLKLAL